Protein AF-A0A7J4P2F1-F1 (afdb_monomer)

Structure (mmCIF, N/CA/C/O backbone):
data_AF-A0A7J4P2F1-F1
#
_entry.id   AF-A0A7J4P2F1-F1
#
loop_
_atom_site.group_PDB
_atom_site.id
_atom_site.type_symbol
_atom_site.label_atom_id
_atom_site.label_alt_id
_atom_site.label_comp_id
_atom_site.label_asym_id
_atom_site.label_entity_id
_atom_site.label_seq_id
_atom_site.pdbx_PDB_ins_code
_atom_site.Cartn_x
_atom_site.Cartn_y
_atom_site.Cartn_z
_atom_site.occupancy
_atom_site.B_iso_or_equiv
_atom_site.auth_seq_id
_atom_site.auth_comp_id
_atom_site.auth_asym_id
_atom_site.auth_atom_id
_atom_site.pdbx_PDB_model_num
ATOM 1 N N . GLY A 1 1 ? -2.914 -19.920 10.060 1.00 47.88 1 GLY A N 1
ATOM 2 C CA . GLY A 1 1 ? -2.058 -19.336 11.108 1.00 47.88 1 GLY A CA 1
ATOM 3 C C . GLY A 1 1 ? -2.844 -18.246 11.789 1.00 47.88 1 GLY A C 1
ATOM 4 O O . GLY A 1 1 ? -3.598 -17.571 11.100 1.00 47.88 1 GLY A O 1
ATOM 5 N N . GLU A 1 2 ? -2.747 -18.125 13.110 1.00 48.56 2 GLU A N 1
ATOM 6 C CA . GLU A 1 2 ? -3.430 -17.059 13.850 1.00 48.56 2 GLU A CA 1
ATOM 7 C C . GLU A 1 2 ? -3.016 -15.668 13.340 1.00 48.56 2 GLU A C 1
ATOM 9 O O . GLU A 1 2 ? -1.850 -15.467 12.983 1.00 48.56 2 GLU A O 1
ATOM 14 N N . PRO A 1 3 ? -3.946 -14.700 13.293 1.00 50.91 3 PRO A N 1
ATOM 15 C CA . PRO A 1 3 ? -3.622 -13.346 12.881 1.00 50.91 3 PRO A CA 1
ATOM 16 C C . PRO A 1 3 ? -2.688 -12.691 13.903 1.00 50.91 3 PRO A C 1
ATOM 18 O O . PRO A 1 3 ? -3.060 -12.449 15.056 1.00 50.91 3 PRO A O 1
ATOM 21 N N . ARG A 1 4 ? -1.460 -12.393 13.473 1.00 69.31 4 ARG A N 1
ATOM 22 C CA . ARG A 1 4 ? -0.441 -11.747 14.308 1.00 69.31 4 ARG A CA 1
ATOM 23 C C . ARG A 1 4 ? -0.895 -10.330 14.646 1.00 69.31 4 ARG A C 1
ATOM 25 O O . ARG A 1 4 ? -1.355 -9.603 13.771 1.00 69.31 4 ARG A O 1
ATOM 32 N N . ARG A 1 5 ? -0.785 -9.925 15.911 1.00 78.06 5 ARG A N 1
ATOM 33 C CA . ARG A 1 5 ? -1.198 -8.588 16.372 1.00 78.06 5 ARG A CA 1
ATOM 34 C C . ARG A 1 5 ? -0.028 -7.611 16.317 1.00 78.06 5 ARG A C 1
ATOM 36 O O . ARG A 1 5 ? 1.111 -7.989 16.568 1.00 78.06 5 ARG A O 1
ATOM 43 N N . CYS A 1 6 ? -0.309 -6.352 16.001 1.00 77.81 6 CYS A N 1
ATOM 44 C CA . CYS A 1 6 ? 0.681 -5.285 16.042 1.00 77.81 6 CYS A CA 1
ATOM 45 C C . CYS A 1 6 ? 1.034 -4.946 17.496 1.00 77.81 6 CYS A C 1
ATOM 47 O O . CYS A 1 6 ? 0.159 -4.598 18.282 1.00 77.81 6 CYS A O 1
ATOM 49 N N . THR A 1 7 ? 2.324 -4.971 17.835 1.00 79.19 7 THR A N 1
ATOM 50 C CA . THR A 1 7 ? 2.821 -4.611 19.176 1.00 79.19 7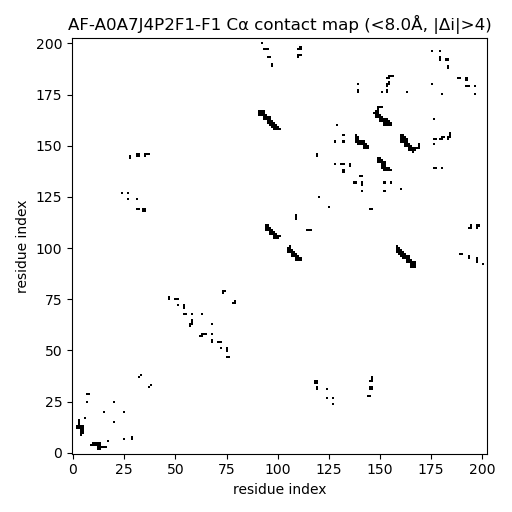 THR A CA 1
ATOM 51 C C . THR A 1 7 ? 2.574 -3.140 19.534 1.00 79.19 7 THR A C 1
ATOM 53 O O . THR A 1 7 ? 2.514 -2.793 20.708 1.00 79.19 7 THR A O 1
ATOM 56 N N . PHE A 1 8 ? 2.430 -2.262 18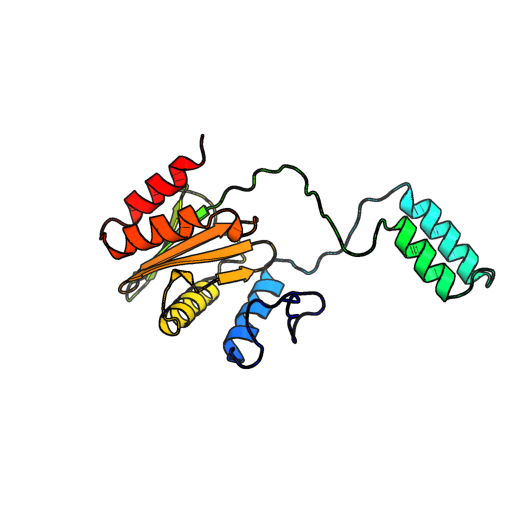.534 1.00 78.31 8 PHE A N 1
ATOM 57 C CA . PHE A 1 8 ? 2.345 -0.810 18.733 1.00 78.31 8 PHE A CA 1
ATOM 58 C C . PHE A 1 8 ? 0.934 -0.230 18.576 1.00 78.31 8 PHE A C 1
ATOM 60 O O . PHE A 1 8 ? 0.705 0.912 18.971 1.00 78.31 8 PHE A O 1
ATOM 67 N N . ILE A 1 9 ? 0.004 -0.976 17.972 1.00 75.00 9 ILE A N 1
ATOM 68 C CA . ILE A 1 9 ? -1.370 -0.527 17.714 1.00 75.00 9 ILE A CA 1
ATOM 69 C C . ILE A 1 9 ? -2.320 -1.629 18.166 1.00 75.00 9 ILE A C 1
ATOM 71 O O . ILE A 1 9 ? -2.437 -2.675 17.523 1.00 75.00 9 ILE A O 1
ATOM 75 N N . GLU A 1 10 ? -3.003 -1.376 19.276 1.00 69.50 10 GLU A N 1
ATOM 76 C CA . GLU A 1 10 ? -3.946 -2.317 19.865 1.00 69.50 10 GLU A CA 1
ATOM 77 C C . GLU A 1 10 ? -5.086 -2.651 18.891 1.00 69.50 10 GLU A C 1
ATOM 79 O O . GLU A 1 10 ? -5.602 -1.788 18.181 1.00 69.50 10 GLU A O 1
ATOM 84 N N . GLY A 1 11 ? -5.449 -3.934 18.818 1.00 70.69 11 GLY A N 1
ATOM 85 C CA . GLY A 1 11 ? -6.518 -4.425 17.942 1.00 70.69 11 GLY A CA 1
ATOM 86 C C . GLY A 1 11 ? -6.154 -4.540 16.457 1.00 70.69 11 GLY A C 1
ATOM 87 O O . GLY A 1 11 ? -6.955 -5.066 15.687 1.00 70.69 11 GLY A O 1
ATOM 88 N N . ARG A 1 12 ? -4.955 -4.114 16.035 1.00 73.69 12 ARG A N 1
ATOM 89 C CA . ARG A 1 12 ? -4.521 -4.218 14.636 1.00 73.69 12 ARG A CA 1
ATOM 90 C C . ARG A 1 12 ? -3.771 -5.520 14.369 1.00 73.69 12 ARG A C 1
ATOM 92 O O . ARG A 1 12 ? -2.979 -5.970 15.197 1.00 73.69 12 ARG A O 1
ATOM 99 N N . GLN A 1 13 ? -3.967 -6.088 13.184 1.00 77.38 13 GLN A N 1
ATOM 100 C CA . GLN A 1 13 ? -3.144 -7.187 12.685 1.00 77.38 13 GLN A CA 1
ATOM 101 C C . GLN A 1 13 ? -1.854 -6.653 12.040 1.00 77.38 13 GLN A C 1
ATOM 103 O O . GLN A 1 13 ? -1.843 -5.581 11.438 1.00 77.38 13 GLN A O 1
ATOM 108 N N . CYS A 1 14 ? -0.752 -7.377 12.218 1.00 75.94 14 CYS A N 1
ATOM 109 C CA . CYS A 1 14 ? 0.551 -7.085 11.634 1.00 75.94 14 CYS A CA 1
ATOM 110 C C . CYS A 1 14 ? 0.906 -8.196 10.649 1.00 75.94 14 CYS A C 1
ATOM 112 O O . CYS A 1 14 ? 0.979 -9.361 11.031 1.00 75.94 14 CYS A O 1
ATOM 114 N N . SER A 1 15 ? 1.150 -7.843 9.389 1.00 73.31 15 SER A N 1
ATOM 115 C CA . SER A 1 15 ? 1.461 -8.828 8.344 1.00 73.31 15 SER A CA 1
ATOM 116 C C . SER A 1 15 ? 2.875 -9.415 8.449 1.00 73.31 15 SER A C 1
ATOM 118 O O . SER A 1 15 ? 3.194 -10.369 7.747 1.00 73.31 15 SER A O 1
ATOM 120 N N . PHE A 1 16 ? 3.707 -8.883 9.345 1.00 75.00 16 PHE A N 1
ATOM 121 C CA . PHE A 1 16 ? 5.111 -9.252 9.515 1.00 75.00 16 PHE A CA 1
ATOM 122 C C . PHE A 1 16 ? 5.373 -9.807 10.918 1.00 75.00 16 PHE A C 1
ATOM 124 O O . PHE A 1 16 ? 4.674 -9.448 11.872 1.00 75.00 16 PHE A O 1
ATOM 131 N N . GLU A 1 17 ? 6.377 -10.675 11.051 1.00 70.38 17 GLU A N 1
ATOM 132 C CA . GLU A 1 17 ? 6.849 -11.126 12.364 1.00 70.38 17 GLU A CA 1
ATOM 133 C C . GLU A 1 17 ? 7.626 -10.007 13.070 1.00 70.38 17 GLU A C 1
ATOM 135 O O . GLU A 1 17 ? 8.299 -9.193 12.436 1.00 70.38 17 GLU A O 1
ATOM 140 N N . ALA A 1 18 ? 7.482 -9.922 14.396 1.00 62.06 18 ALA A N 1
ATOM 141 C CA . ALA A 1 18 ? 8.017 -8.810 15.185 1.00 62.06 18 ALA A CA 1
ATOM 142 C C . ALA A 1 18 ? 9.556 -8.736 15.171 1.00 62.06 18 ALA A C 1
ATOM 144 O O . ALA A 1 18 ? 10.119 -7.677 15.430 1.00 62.06 18 ALA A O 1
ATOM 145 N N . ASP A 1 19 ? 10.220 -9.847 14.867 1.00 64.88 19 ASP A N 1
ATOM 146 C CA . ASP A 1 19 ? 11.667 -10.002 14.717 1.00 64.88 19 ASP A CA 1
ATOM 147 C C . ASP A 1 19 ? 12.164 -9.756 13.281 1.00 64.88 19 ASP A C 1
ATOM 149 O O . ASP A 1 19 ? 13.360 -9.564 13.073 1.00 64.88 19 ASP A O 1
ATOM 153 N N . GLN A 1 20 ? 11.260 -9.702 12.299 1.00 66.88 20 GLN A N 1
ATOM 154 C CA . GLN A 1 20 ? 11.584 -9.472 10.887 1.00 66.88 20 GLN A CA 1
ATOM 155 C C . GLN A 1 20 ? 11.540 -7.994 10.483 1.00 66.88 20 GLN A C 1
ATOM 157 O O . GLN A 1 20 ? 11.917 -7.645 9.365 1.00 66.88 20 GLN A O 1
ATOM 162 N N . LEU A 1 21 ? 11.087 -7.108 11.374 1.00 72.31 21 LEU A N 1
ATOM 163 C CA . LEU A 1 21 ? 10.941 -5.686 11.086 1.00 72.31 21 LEU A CA 1
ATOM 164 C C . LEU A 1 21 ? 11.912 -4.823 11.885 1.00 72.31 21 LEU A C 1
ATOM 166 O O . LEU A 1 21 ? 12.023 -4.925 13.106 1.00 72.31 21 LEU A O 1
ATOM 170 N N . SER A 1 22 ? 12.544 -3.874 11.197 1.00 77.06 22 SER A N 1
ATOM 171 C CA . SER A 1 22 ? 13.261 -2.793 11.865 1.00 77.06 22 SER A CA 1
ATOM 172 C C . SER A 1 22 ? 12.279 -1.821 12.530 1.00 77.06 22 SER A C 1
ATOM 174 O O . SER A 1 22 ? 11.146 -1.623 12.083 1.00 77.06 22 SER A O 1
ATOM 176 N N . MET A 1 23 ? 12.722 -1.139 13.588 1.00 73.88 23 MET A N 1
ATOM 177 C CA . MET A 1 23 ? 11.900 -0.124 14.262 1.00 73.88 23 MET A CA 1
ATOM 178 C C . MET A 1 23 ? 11.458 1.012 13.330 1.00 73.88 23 MET A C 1
ATOM 180 O O . MET A 1 23 ? 10.404 1.611 13.547 1.00 73.88 23 MET A O 1
ATOM 184 N N . ASP A 1 24 ? 12.226 1.306 12.282 1.00 66.38 24 ASP A N 1
ATOM 185 C CA . ASP A 1 24 ? 11.871 2.348 11.320 1.00 66.38 24 ASP A CA 1
ATOM 186 C C . ASP A 1 24 ? 10.696 1.933 10.428 1.00 66.38 24 ASP A C 1
ATOM 188 O O . ASP A 1 24 ? 9.853 2.769 10.103 1.00 66.38 24 ASP A O 1
ATOM 192 N N . PHE A 1 25 ? 10.547 0.637 10.145 1.00 71.12 25 PHE A N 1
ATOM 193 C CA . PHE A 1 25 ? 9.362 0.099 9.481 1.00 71.12 25 PHE A CA 1
ATOM 194 C C . PHE A 1 25 ? 8.101 0.281 10.336 1.00 71.12 25 PHE A C 1
ATOM 196 O O . PHE A 1 25 ? 7.060 0.746 9.858 1.00 71.12 25 PHE A O 1
ATOM 203 N N . CYS A 1 26 ? 8.204 -0.028 11.631 1.00 79.12 26 CYS A N 1
ATOM 204 C CA . CYS A 1 26 ? 7.102 0.137 12.577 1.00 79.12 26 CYS A CA 1
ATOM 205 C C . CYS A 1 26 ? 6.667 1.606 12.689 1.00 79.12 26 CYS A C 1
ATOM 207 O O . CYS A 1 26 ? 5.469 1.891 12.680 1.00 79.12 26 CYS A O 1
ATOM 209 N N . LYS A 1 27 ? 7.617 2.552 12.718 1.00 77.12 27 LYS A N 1
ATOM 210 C CA . LYS A 1 27 ? 7.315 3.995 12.745 1.00 77.12 27 LYS A CA 1
ATOM 211 C C . LYS A 1 27 ? 6.514 4.447 11.528 1.00 77.12 27 LYS A C 1
ATOM 213 O O . LYS A 1 27 ? 5.513 5.138 11.693 1.00 77.12 27 LYS A O 1
ATOM 218 N N . VAL A 1 28 ? 6.902 4.021 10.326 1.00 76.19 28 VAL A N 1
ATOM 219 C CA . VAL A 1 28 ? 6.192 4.381 9.087 1.00 76.19 28 VAL A CA 1
ATOM 220 C C . VAL A 1 28 ? 4.746 3.885 9.125 1.00 76.19 28 VAL A C 1
ATOM 222 O O . VAL A 1 28 ? 3.828 4.640 8.808 1.00 76.19 28 VAL A O 1
ATOM 225 N N . CYS A 1 29 ? 4.524 2.650 9.584 1.00 74.44 29 CYS A N 1
ATOM 226 C CA . CYS A 1 29 ? 3.182 2.079 9.715 1.00 74.44 29 CYS A CA 1
ATOM 227 C C . CYS A 1 29 ? 2.302 2.851 10.714 1.00 74.44 29 CYS A C 1
ATOM 229 O O . CYS A 1 29 ? 1.106 3.033 10.472 1.00 74.44 29 CYS A O 1
ATOM 231 N N . ILE A 1 30 ? 2.883 3.306 11.830 1.00 79.69 30 ILE A N 1
ATOM 232 C CA . ILE A 1 30 ? 2.189 4.083 12.868 1.00 79.69 30 ILE A CA 1
ATOM 233 C C . ILE A 1 30 ? 1.841 5.487 12.362 1.00 79.69 30 ILE A C 1
ATOM 235 O O . ILE A 1 30 ? 0.706 5.940 12.526 1.00 79.69 30 ILE A O 1
ATOM 239 N N . ASP A 1 31 ? 2.791 6.172 11.727 1.00 73.56 31 ASP A N 1
ATOM 240 C CA . ASP A 1 31 ? 2.601 7.535 11.224 1.00 73.56 31 ASP A CA 1
ATOM 241 C C . ASP A 1 31 ? 1.563 7.581 10.098 1.00 73.56 31 ASP A C 1
ATOM 243 O O . ASP A 1 31 ? 0.706 8.471 10.062 1.00 73.56 31 ASP A O 1
ATOM 247 N N . ALA A 1 32 ? 1.585 6.583 9.214 1.00 71.81 32 ALA A N 1
ATOM 248 C CA . ALA A 1 32 ? 0.604 6.441 8.150 1.00 71.81 32 ALA A CA 1
ATOM 249 C C . ALA A 1 32 ? -0.805 6.174 8.719 1.00 71.81 32 ALA A C 1
ATOM 251 O O . ALA A 1 32 ? -1.776 6.795 8.284 1.00 71.81 32 ALA A O 1
ATOM 252 N N . TRP A 1 33 ? -0.915 5.336 9.759 1.00 71.56 33 TRP A N 1
ATOM 253 C CA . TRP A 1 33 ? -2.186 5.066 10.440 1.00 71.56 33 TRP A CA 1
ATOM 254 C C . TRP A 1 33 ? -2.777 6.325 11.090 1.00 71.56 33 TRP A C 1
ATOM 256 O O . TRP A 1 33 ? -3.939 6.661 10.850 1.00 71.56 33 TRP A O 1
ATOM 266 N N . ARG A 1 34 ? -1.962 7.087 11.828 1.00 72.12 34 ARG A N 1
ATOM 267 C CA . ARG A 1 34 ? -2.382 8.361 12.438 1.00 72.12 34 ARG A CA 1
ATOM 268 C C . ARG A 1 34 ? -2.830 9.387 11.394 1.00 72.12 34 ARG A C 1
ATOM 270 O O . ARG A 1 34 ? -3.797 10.108 11.624 1.00 72.12 34 ARG A O 1
ATOM 277 N N . SER A 1 35 ? -2.160 9.421 10.243 1.00 67.75 35 SER A N 1
ATOM 278 C CA . SER A 1 35 ? -2.456 10.355 9.147 1.00 67.75 35 SER A CA 1
ATOM 279 C C . SER A 1 35 ? -3.723 9.986 8.364 1.00 67.75 35 SER A C 1
ATOM 281 O O . SER A 1 35 ? -4.394 10.866 7.836 1.00 67.75 35 SER A O 1
ATOM 283 N N . SER A 1 36 ? -4.088 8.699 8.324 1.00 57.91 36 SER A N 1
ATOM 284 C CA . SER A 1 36 ? -5.286 8.189 7.633 1.00 57.91 36 SER A CA 1
ATOM 285 C C . SER A 1 36 ? -6.614 8.427 8.373 1.00 57.91 36 SER A C 1
ATOM 287 O O . SER A 1 36 ? -7.658 7.961 7.931 1.00 57.91 36 SER A O 1
ATOM 289 N N . GLY A 1 37 ? -6.606 9.171 9.484 1.00 56.19 37 GLY A N 1
ATOM 290 C CA . GLY A 1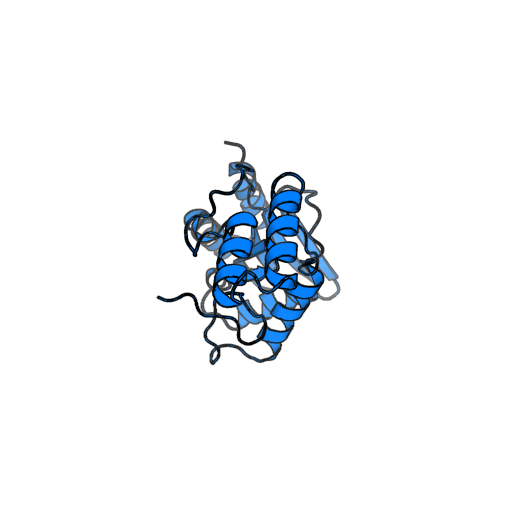 37 ? -7.834 9.530 10.197 1.00 56.19 37 GLY A CA 1
ATOM 291 C C . GLY A 1 37 ? -8.395 8.432 11.106 1.00 56.19 37 GLY A C 1
ATOM 292 O O . GLY A 1 37 ? -9.547 8.540 11.516 1.00 56.19 37 GLY A O 1
ATOM 293 N N . GLY A 1 38 ? -7.586 7.440 11.504 1.00 51.69 38 GLY A N 1
ATOM 294 C CA . GLY A 1 38 ? -7.941 6.367 12.454 1.00 51.69 38 GLY A CA 1
ATOM 295 C C . GLY A 1 38 ? -8.329 6.820 13.874 1.00 51.69 38 GLY A C 1
ATOM 296 O O . GLY A 1 38 ? -8.409 6.007 14.788 1.00 51.69 38 GLY A O 1
ATOM 297 N N . ALA A 1 39 ? -8.588 8.112 14.070 1.00 54.34 39 ALA A N 1
ATOM 298 C CA . ALA A 1 39 ? -9.115 8.691 15.292 1.00 54.34 39 ALA A CA 1
ATOM 299 C C . ALA A 1 39 ? -10.405 9.480 15.008 1.00 54.34 39 ALA A C 1
ATOM 301 O O . ALA A 1 39 ? -10.396 10.703 15.122 1.00 54.34 39 ALA A O 1
ATOM 302 N N . ARG A 1 40 ? -11.518 8.804 14.666 1.00 42.72 40 ARG A N 1
ATOM 303 C CA . ARG A 1 40 ? -12.889 9.277 14.974 1.00 42.72 40 ARG A CA 1
ATOM 304 C C . ARG A 1 40 ? -13.848 8.115 15.257 1.00 42.72 40 ARG A C 1
ATOM 306 O O . ARG A 1 40 ? -14.097 7.262 14.418 1.00 42.72 40 ARG A O 1
ATOM 313 N N . VAL A 1 41 ? -14.396 8.156 16.466 1.00 52.22 41 VAL A N 1
ATOM 314 C CA . VAL A 1 41 ? -15.515 7.377 17.015 1.00 52.22 41 VAL A CA 1
ATOM 315 C C . VAL A 1 41 ? -16.853 7.875 16.430 1.00 52.22 41 VAL A C 1
ATOM 317 O O . VAL A 1 41 ? -17.019 9.091 16.360 1.00 52.22 41 VAL A O 1
ATOM 320 N N . ALA A 1 42 ? -17.795 6.977 16.068 1.00 37.00 42 ALA A N 1
ATOM 321 C CA . ALA A 1 42 ? -19.243 7.002 16.423 1.00 37.00 42 ALA A CA 1
ATOM 322 C C . ALA A 1 42 ? -20.154 6.113 15.520 1.00 37.00 42 ALA A C 1
ATOM 324 O O . ALA A 1 42 ? -20.095 6.173 14.295 1.00 37.00 42 ALA A O 1
ATOM 325 N N . GLN A 1 43 ? -21.026 5.327 16.175 1.00 41.31 43 GLN A N 1
ATOM 326 C CA . GLN A 1 43 ? -22.045 4.367 15.683 1.00 41.31 43 GLN A CA 1
ATOM 327 C C . GLN A 1 43 ? -23.403 5.002 15.242 1.00 41.31 43 GLN A C 1
ATOM 329 O O . GLN A 1 43 ? -23.632 6.180 15.524 1.00 41.31 43 GLN A O 1
ATOM 334 N N . PRO A 1 44 ? -24.346 4.235 14.625 1.00 42.97 44 PRO A N 1
ATOM 335 C CA . PRO A 1 44 ? -25.707 4.684 14.294 1.00 42.97 44 PRO A CA 1
ATOM 336 C C . PRO A 1 44 ? -26.624 4.758 15.532 1.00 42.97 44 PRO A C 1
ATOM 338 O O . PRO A 1 44 ? -26.686 3.848 16.355 1.00 42.97 44 PRO A O 1
ATOM 341 N N . VAL A 1 45 ? -27.358 5.861 15.653 1.00 50.31 45 VAL A N 1
ATOM 342 C CA . VAL A 1 45 ? -28.024 6.336 16.871 1.00 50.31 45 VAL A CA 1
ATOM 343 C C . VAL A 1 45 ? -29.524 6.499 16.633 1.00 50.31 45 VAL A C 1
ATOM 345 O O . VAL A 1 45 ? -29.917 7.413 15.929 1.00 50.31 45 VAL A O 1
ATOM 348 N N . ASP A 1 46 ? -30.348 5.631 17.229 1.00 52.97 46 ASP A N 1
ATOM 349 C CA . ASP A 1 46 ? -31.542 6.112 17.952 1.00 52.97 46 ASP A CA 1
ATOM 350 C C . ASP A 1 46 ? -32.137 5.032 18.874 1.00 52.97 46 ASP A C 1
ATOM 352 O O . ASP A 1 46 ? -32.118 5.181 20.091 1.00 52.97 46 ASP A O 1
ATOM 356 N N . ARG A 1 47 ? -32.512 3.849 18.365 1.00 51.50 47 ARG A N 1
ATOM 357 C CA . ARG A 1 47 ? -33.124 2.784 19.202 1.00 51.50 47 ARG A CA 1
ATOM 358 C C . ARG A 1 47 ? -32.183 2.135 20.226 1.00 51.50 47 ARG A C 1
ATOM 360 O O . ARG A 1 47 ? -32.639 1.630 21.252 1.00 51.50 47 ARG A O 1
ATOM 367 N N . SER A 1 48 ? -30.879 2.129 19.957 1.00 58.84 48 SER A N 1
ATOM 368 C CA . SER A 1 48 ? -29.877 1.604 20.893 1.00 58.84 48 SER A CA 1
ATOM 369 C C . SER A 1 48 ? -29.597 2.577 22.037 1.00 58.84 48 SER A C 1
ATOM 371 O O . SER A 1 48 ? -29.303 2.121 23.136 1.00 58.84 48 SER A O 1
ATOM 373 N N . ARG A 1 49 ? -29.747 3.898 21.839 1.00 61.69 49 ARG A N 1
ATOM 374 C CA . ARG A 1 49 ? -29.494 4.888 22.903 1.00 61.69 49 ARG A CA 1
ATOM 375 C C . ARG A 1 49 ? -30.503 4.767 24.036 1.00 61.69 49 ARG A C 1
ATOM 377 O O . ARG A 1 49 ? -30.079 4.716 25.179 1.00 61.69 49 ARG A O 1
ATOM 384 N N . GLU A 1 50 ? -31.794 4.641 23.739 1.00 69.19 50 GLU A N 1
ATOM 385 C CA . GLU A 1 50 ? -32.831 4.524 24.779 1.00 69.19 50 GLU A CA 1
ATOM 386 C C . GLU A 1 50 ? -32.645 3.272 25.650 1.00 69.19 50 GLU A C 1
ATOM 388 O O . GLU A 1 50 ? -32.752 3.330 26.876 1.00 69.19 50 GLU A O 1
ATOM 393 N N . LYS A 1 51 ? -32.292 2.139 25.032 1.00 75.31 51 LYS A N 1
ATOM 394 C CA . LYS A 1 51 ? -32.021 0.891 25.756 1.00 75.31 51 LYS A CA 1
ATOM 395 C C . LYS A 1 51 ? -30.695 0.938 26.527 1.00 75.31 51 LYS A C 1
ATOM 397 O O . LYS A 1 51 ? -30.628 0.416 27.635 1.00 75.31 51 LYS A O 1
ATOM 402 N N . LEU A 1 52 ? -29.664 1.599 25.988 1.00 75.69 52 LEU A N 1
ATOM 403 C CA . LEU A 1 52 ? -28.403 1.840 26.701 1.00 75.69 52 LEU A CA 1
ATOM 404 C C . LEU A 1 52 ? -28.626 2.723 27.931 1.00 75.69 52 LEU A C 1
ATOM 406 O O . LEU A 1 52 ? -28.125 2.407 29.004 1.00 75.69 52 LEU A O 1
ATOM 410 N N . THR A 1 53 ? -29.439 3.773 27.803 1.00 80.75 53 THR A N 1
ATOM 411 C CA . THR A 1 53 ? -29.799 4.644 28.926 1.00 80.75 53 THR A CA 1
ATOM 412 C C . THR A 1 53 ? -30.566 3.890 30.019 1.00 80.75 53 THR A C 1
ATOM 414 O O . THR A 1 53 ? -30.327 4.137 31.198 1.00 80.75 53 THR A O 1
ATOM 417 N N . GLN A 1 54 ? -31.429 2.926 29.672 1.00 81.31 54 GLN A N 1
ATOM 418 C CA . GLN A 1 54 ? -32.081 2.066 30.672 1.00 81.31 54 GLN A CA 1
ATOM 419 C C . GLN A 1 54 ? -31.099 1.150 31.412 1.00 81.31 54 GLN A C 1
ATOM 421 O O . GLN A 1 54 ? -31.195 1.026 32.632 1.00 81.31 54 GLN A O 1
ATOM 426 N N . ILE A 1 55 ? -30.151 0.534 30.702 1.00 83.31 55 ILE A N 1
ATOM 427 C CA . ILE A 1 55 ? -29.127 -0.324 31.316 1.00 83.31 55 ILE A CA 1
ATOM 428 C C . ILE A 1 55 ? -28.204 0.485 32.231 1.00 83.31 55 ILE A C 1
ATOM 430 O O . ILE A 1 55 ? -27.923 0.053 33.349 1.00 83.31 55 ILE A O 1
ATOM 434 N N . ASP A 1 56 ? -27.774 1.667 31.784 1.00 82.12 56 ASP A N 1
ATOM 435 C CA . ASP A 1 56 ? -26.941 2.577 32.576 1.00 82.12 56 ASP A CA 1
ATOM 436 C C . ASP A 1 56 ? -27.650 2.968 33.883 1.00 82.12 56 ASP A C 1
ATOM 438 O O . ASP A 1 56 ? -27.038 2.964 34.951 1.00 82.12 56 ASP A O 1
ATOM 442 N N . ALA A 1 57 ? -28.959 3.228 33.825 1.00 83.69 57 ALA A N 1
ATOM 443 C CA . ALA A 1 57 ? -29.751 3.560 35.004 1.00 83.69 57 ALA A CA 1
ATOM 444 C C . ALA A 1 57 ? -29.917 2.375 35.977 1.00 83.69 57 ALA A C 1
ATOM 446 O O . ALA A 1 57 ? -29.918 2.589 37.187 1.00 83.69 57 ALA A O 1
ATOM 447 N N . LEU A 1 58 ? -30.044 1.137 35.482 1.00 84.31 58 LEU A N 1
ATOM 448 C CA . LEU A 1 58 ? -30.128 -0.068 36.324 1.00 84.31 58 LEU A CA 1
ATOM 449 C C . LEU A 1 58 ? -28.812 -0.333 37.070 1.00 84.31 58 LEU A C 1
ATOM 451 O O . LEU A 1 58 ? -28.828 -0.624 38.264 1.00 84.31 58 LEU A O 1
ATOM 455 N N . PHE A 1 59 ? -27.675 -0.151 36.394 1.00 86.38 59 PHE A N 1
ATOM 456 C CA . PHE A 1 59 ? -26.356 -0.271 37.016 1.00 86.38 59 PHE A CA 1
ATOM 457 C C . PHE A 1 59 ? -26.114 0.817 38.071 1.00 86.38 59 PHE A C 1
ATOM 459 O O . PHE A 1 59 ? -25.674 0.519 39.177 1.00 86.38 59 PHE A O 1
ATOM 466 N N . GLN A 1 60 ? -26.473 2.073 37.780 1.00 78.00 60 GLN A N 1
ATOM 467 C CA . GLN A 1 60 ? -26.324 3.179 38.737 1.00 78.00 60 GLN A CA 1
ATOM 468 C C . GLN A 1 60 ? -27.170 3.012 40.007 1.00 78.00 60 GLN A C 1
ATOM 470 O O . GLN A 1 60 ? -26.782 3.513 41.061 1.00 78.00 60 GLN A O 1
ATOM 475 N N . ARG A 1 61 ? -28.305 2.307 39.928 1.00 86.81 61 ARG A N 1
ATOM 476 C CA . ARG A 1 61 ? -29.132 1.966 41.097 1.00 86.81 61 ARG A CA 1
ATOM 477 C C . ARG A 1 61 ? -28.646 0.719 41.850 1.00 86.81 61 ARG A C 1
ATOM 479 O O . ARG A 1 61 ? -29.244 0.368 42.861 1.00 86.81 61 ARG A O 1
ATOM 486 N N . GLY A 1 62 ? -27.570 0.074 41.388 1.00 80.62 62 GLY A N 1
ATOM 487 C CA . GLY A 1 62 ? -27.029 -1.154 41.979 1.00 80.62 62 GLY A CA 1
ATOM 488 C C . GLY A 1 62 ? -27.899 -2.390 41.737 1.00 80.62 62 GLY A C 1
ATOM 489 O O . GLY A 1 62 ? -27.733 -3.394 42.415 1.00 80.62 62 GLY A O 1
ATOM 490 N N . GLU A 1 63 ? -28.841 -2.318 40.792 1.00 86.81 63 GLU A N 1
ATOM 491 C CA . GLU A 1 63 ? -29.764 -3.412 40.451 1.00 86.81 63 GLU A CA 1
ATOM 492 C C . GLU A 1 63 ? -29.184 -4.356 39.387 1.00 86.81 63 GLU A C 1
ATOM 494 O O . GLU A 1 63 ? -29.818 -5.339 39.004 1.00 86.81 63 GLU A O 1
ATOM 499 N N . LEU A 1 64 ? -27.994 -4.041 38.873 1.00 81.50 64 LEU A N 1
ATOM 500 C CA . LEU A 1 64 ? -27.310 -4.813 37.851 1.00 81.50 64 LEU A CA 1
ATOM 501 C C . LEU A 1 64 ? -25.864 -5.041 38.275 1.00 81.50 64 LEU A C 1
ATOM 503 O O . LEU A 1 64 ? -25.136 -4.087 38.547 1.00 81.50 64 LEU A O 1
ATOM 507 N N . GLU A 1 65 ? -25.448 -6.302 38.293 1.00 81.81 65 GLU A N 1
ATOM 508 C CA . GLU A 1 65 ? -24.070 -6.658 38.606 1.00 81.81 65 GLU A CA 1
ATOM 509 C C . GLU A 1 65 ? -23.117 -6.194 37.486 1.00 81.81 65 GLU A C 1
ATOM 511 O O . GLU A 1 65 ? -23.500 -6.171 36.305 1.00 81.81 65 GLU A O 1
ATOM 516 N N . PRO A 1 66 ? -21.859 -5.837 37.813 1.00 67.75 66 PRO A N 1
ATOM 517 C CA . PRO A 1 66 ? -20.908 -5.280 36.847 1.00 67.75 66 PRO A CA 1
ATOM 518 C C . PRO A 1 66 ? -20.703 -6.137 35.589 1.00 67.75 66 PRO A C 1
ATOM 520 O O . PRO A 1 66 ? -20.557 -5.610 34.485 1.00 67.75 66 PRO A O 1
ATOM 523 N N . GLU A 1 67 ? -20.719 -7.461 35.733 1.00 67.56 67 GLU A N 1
ATOM 524 C CA . GLU A 1 67 ? -20.493 -8.407 34.634 1.00 67.56 67 GLU A CA 1
ATOM 525 C C . GLU A 1 67 ? -21.682 -8.457 33.659 1.00 67.56 67 GLU A C 1
ATOM 527 O O . GLU A 1 67 ? -21.508 -8.466 32.434 1.00 67.56 67 GLU A O 1
ATOM 532 N N . ASP A 1 68 ? -22.903 -8.411 34.191 1.00 73.81 68 ASP A N 1
ATOM 533 C CA . ASP A 1 68 ? -24.137 -8.422 33.409 1.00 73.81 68 ASP A CA 1
ATOM 534 C C . ASP A 1 68 ? -24.364 -7.089 32.687 1.00 73.81 68 ASP A C 1
ATOM 536 O O . ASP A 1 68 ? -24.818 -7.070 31.537 1.00 73.81 68 ASP A O 1
ATOM 540 N N . TYR A 1 69 ? -23.966 -5.980 33.315 1.00 78.50 69 TYR A N 1
ATOM 541 C CA . TYR A 1 69 ? -23.940 -4.657 32.698 1.00 78.50 69 TYR A CA 1
ATOM 542 C C . TYR A 1 69 ? -23.082 -4.630 31.431 1.00 78.50 69 TYR A C 1
ATOM 544 O O . TYR A 1 69 ? -23.556 -4.220 30.367 1.00 78.50 69 TYR A O 1
ATOM 552 N N . VAL A 1 70 ? -21.847 -5.134 31.511 1.00 72.19 70 VAL A N 1
ATOM 553 C CA . VAL A 1 70 ? -20.936 -5.190 30.359 1.00 72.19 70 VAL A CA 1
ATOM 554 C C . VAL A 1 70 ? -21.526 -6.045 29.234 1.00 72.19 70 VAL A C 1
ATOM 556 O O . VAL A 1 70 ? -21.503 -5.636 28.070 1.00 72.19 70 VAL A O 1
ATOM 559 N N . ARG A 1 71 ? -22.098 -7.210 29.563 1.00 78.50 71 ARG A N 1
ATOM 560 C CA . ARG A 1 71 ? -22.686 -8.132 28.579 1.00 78.50 71 ARG A CA 1
ATOM 561 C C . ARG A 1 71 ? -23.886 -7.522 27.850 1.00 78.50 71 ARG A C 1
ATOM 563 O O . ARG A 1 71 ? -23.963 -7.592 26.622 1.00 78.50 71 ARG A O 1
ATOM 570 N N . LEU A 1 72 ? -24.819 -6.917 28.584 1.00 74.50 72 LEU A N 1
ATOM 571 C CA . LEU A 1 72 ? -26.039 -6.348 28.006 1.00 74.50 72 LEU A CA 1
ATOM 572 C C . LEU A 1 72 ? -25.754 -5.066 27.210 1.00 74.50 72 LEU A C 1
ATOM 574 O O . LEU A 1 72 ? -26.319 -4.880 26.130 1.00 74.50 72 LEU A O 1
ATOM 578 N N . ARG A 1 73 ? -24.830 -4.219 27.686 1.00 75.88 73 ARG A N 1
ATOM 579 C CA . ARG A 1 73 ? -24.397 -3.017 26.959 1.00 75.88 73 ARG A CA 1
ATOM 580 C C . ARG A 1 73 ? -23.778 -3.382 25.606 1.00 75.88 73 ARG A C 1
ATOM 582 O O . ARG A 1 73 ? -24.142 -2.791 24.592 1.00 75.88 73 ARG A O 1
ATOM 589 N N . ARG A 1 74 ? -22.927 -4.414 25.575 1.00 68.75 74 ARG A N 1
ATOM 590 C CA . ARG A 1 74 ? -22.293 -4.948 24.356 1.00 68.75 74 ARG A CA 1
ATOM 591 C C . ARG A 1 74 ? -23.314 -5.503 23.351 1.00 68.75 74 ARG A C 1
ATOM 593 O O . ARG A 1 74 ? -23.227 -5.212 22.161 1.00 68.75 74 ARG A O 1
ATOM 600 N N . SER A 1 75 ? -24.330 -6.219 23.839 1.00 72.62 75 SER A N 1
ATOM 601 C CA . SER A 1 75 ? -25.436 -6.753 23.024 1.00 72.62 75 SER A CA 1
ATOM 602 C C . SER A 1 75 ? -26.260 -5.651 22.336 1.00 72.62 75 SER A C 1
ATOM 604 O O . SER A 1 75 ? -26.594 -5.759 21.156 1.00 72.62 75 SER A O 1
ATOM 606 N N . LEU A 1 76 ? -26.536 -4.540 23.029 1.00 67.88 76 LEU A N 1
ATOM 607 C CA . LEU A 1 76 ? -27.271 -3.402 22.454 1.00 67.88 76 LEU A CA 1
ATOM 608 C C . LEU A 1 76 ? -26.444 -2.531 21.505 1.00 67.88 76 LEU A C 1
ATOM 610 O O . LEU A 1 76 ? -27.007 -1.884 20.617 1.00 67.88 76 LEU A O 1
ATOM 614 N N . MET A 1 77 ? -25.125 -2.511 21.698 1.00 65.88 77 MET A N 1
ATOM 615 C CA . MET A 1 77 ? -24.168 -1.876 20.789 1.00 65.88 77 MET A CA 1
ATOM 616 C C . MET A 1 77 ? -23.912 -2.712 19.525 1.00 65.88 77 MET A C 1
ATOM 618 O O . MET A 1 77 ? -23.121 -2.299 18.679 1.00 65.88 77 MET A O 1
ATOM 622 N N . GLY A 1 78 ? -24.604 -3.851 19.368 1.00 53.00 78 GLY A N 1
ATOM 623 C CA . GLY A 1 78 ? -24.533 -4.694 18.175 1.00 53.00 78 GLY A CA 1
ATOM 624 C C . GLY A 1 78 ? -23.195 -5.413 18.001 1.00 53.00 78 GLY A C 1
ATOM 625 O O . GLY A 1 78 ? -22.891 -5.858 16.899 1.00 53.00 78 GLY A O 1
ATOM 626 N N . GLU A 1 79 ? -22.392 -5.539 19.057 1.00 48.06 79 GLU A N 1
ATOM 627 C CA . GLU A 1 79 ? -21.119 -6.256 18.997 1.00 48.06 79 GLU A CA 1
ATOM 628 C C . GLU A 1 79 ? -21.355 -7.746 19.280 1.00 48.06 79 GLU A C 1
ATOM 630 O O . GLU A 1 79 ? -21.330 -8.204 20.425 1.00 48.06 79 GLU A O 1
ATOM 635 N N . ALA A 1 80 ? -21.621 -8.510 18.216 1.00 41.22 80 ALA A N 1
ATOM 636 C CA . ALA A 1 80 ? -21.495 -9.964 18.236 1.00 41.22 80 ALA A CA 1
ATOM 637 C C . ALA A 1 80 ? -20.005 -10.365 18.340 1.00 41.22 80 ALA A C 1
ATOM 639 O O . ALA A 1 80 ? -19.140 -9.626 17.855 1.00 41.22 80 ALA A O 1
ATOM 640 N N . PRO A 1 81 ? -19.681 -11.512 18.972 1.00 42.75 81 PRO A N 1
ATOM 641 C CA . PRO A 1 81 ? -18.314 -12.017 19.020 1.00 42.75 81 PRO A CA 1
ATOM 642 C C . PRO A 1 81 ? -17.821 -12.308 17.598 1.00 42.75 81 PRO A C 1
ATOM 644 O O . PRO A 1 81 ? -18.610 -12.654 16.724 1.00 42.75 81 PRO A O 1
ATOM 647 N N . ALA A 1 82 ? -16.521 -12.115 17.390 1.00 51.53 82 ALA A N 1
ATOM 648 C CA . ALA A 1 82 ? -15.822 -12.215 16.115 1.00 51.53 82 ALA A CA 1
ATOM 649 C C . ALA A 1 82 ? -16.336 -13.340 15.193 1.00 51.53 82 ALA A C 1
ATOM 651 O O . ALA A 1 82 ? -16.072 -14.499 15.475 1.00 51.53 82 ALA A O 1
ATOM 652 N N . GLU A 1 83 ? -17.024 -12.972 14.104 1.00 51.84 83 GLU A N 1
ATOM 653 C CA . GLU A 1 83 ? -16.996 -13.598 12.770 1.00 51.84 83 GLU A CA 1
ATOM 654 C C . GLU A 1 83 ? -18.026 -12.921 11.836 1.00 51.84 83 GLU A C 1
ATOM 656 O O . GLU A 1 83 ? -19.163 -12.664 12.218 1.00 51.84 83 GLU A O 1
ATOM 661 N N . SER A 1 84 ? -17.620 -12.664 10.585 1.00 46.59 84 SER A N 1
ATOM 662 C CA . SER A 1 84 ? -18.440 -12.191 9.451 1.00 46.59 84 SER A CA 1
ATOM 663 C C . SER A 1 84 ? -18.917 -10.725 9.458 1.00 46.59 84 SER A C 1
ATOM 665 O O . SER A 1 84 ? -20.052 -10.396 9.802 1.00 46.59 84 SER A O 1
ATOM 667 N N . ALA A 1 85 ? -18.068 -9.826 8.949 1.00 39.09 85 ALA A N 1
ATOM 668 C CA . ALA A 1 85 ? -18.505 -8.528 8.438 1.00 39.09 85 ALA A CA 1
ATOM 669 C C . ALA A 1 85 ? -18.844 -8.653 6.941 1.00 39.09 85 ALA A C 1
ATOM 671 O O . ALA A 1 85 ? -17.989 -8.460 6.079 1.00 39.09 85 ALA A O 1
ATOM 672 N N . ALA A 1 86 ? -20.104 -8.955 6.622 1.00 45.09 86 ALA A N 1
ATOM 673 C CA . ALA A 1 86 ? -20.652 -8.668 5.299 1.00 45.09 86 ALA A CA 1
ATOM 674 C C . ALA A 1 86 ? -20.808 -7.143 5.165 1.00 45.09 86 ALA A C 1
ATOM 676 O O . ALA A 1 86 ? -21.786 -6.544 5.616 1.00 45.09 86 ALA A O 1
ATOM 677 N N . ALA A 1 87 ? -19.780 -6.510 4.602 1.00 39.47 87 ALA A N 1
ATOM 678 C CA . ALA A 1 87 ? -19.758 -5.095 4.273 1.00 39.47 87 ALA A CA 1
ATOM 679 C C . ALA A 1 87 ? -20.798 -4.761 3.187 1.00 39.47 87 ALA A C 1
ATOM 681 O O . ALA A 1 87 ? -21.098 -5.569 2.308 1.00 39.47 87 ALA A O 1
ATOM 682 N N . LYS A 1 88 ? -21.327 -3.531 3.243 1.00 34.06 88 LYS A N 1
ATOM 683 C CA . LYS A 1 88 ? -22.090 -2.883 2.161 1.00 34.06 88 LYS A CA 1
ATOM 684 C C . LYS A 1 88 ? -21.464 -3.205 0.792 1.00 34.06 88 LYS A C 1
ATOM 686 O O . LYS A 1 88 ? -20.246 -3.069 0.680 1.00 34.06 88 LYS A O 1
ATOM 691 N N . PRO A 1 89 ? -22.240 -3.513 -0.266 1.00 39.12 89 PRO A N 1
ATOM 692 C CA . PRO A 1 89 ? -21.675 -3.686 -1.593 1.00 39.12 89 PRO A CA 1
ATOM 693 C C . PRO A 1 89 ? -21.379 -2.301 -2.175 1.00 39.12 89 PRO A C 1
ATOM 695 O O . PRO A 1 89 ? -22.158 -1.737 -2.936 1.00 39.12 89 PRO A O 1
ATOM 698 N N . VAL A 1 90 ? -20.251 -1.723 -1.780 1.00 39.41 90 VAL A N 1
ATOM 699 C CA . VAL A 1 90 ? -19.558 -0.738 -2.603 1.00 39.41 90 VAL A CA 1
ATOM 700 C C . VAL A 1 90 ? -18.485 -1.559 -3.290 1.00 39.41 90 VAL A C 1
ATOM 702 O O . VAL A 1 90 ? -17.574 -2.028 -2.619 1.00 39.41 90 VAL A O 1
ATOM 705 N N . ARG A 1 91 ? -18.621 -1.824 -4.593 1.00 46.84 91 ARG A N 1
ATOM 706 C CA . ARG A 1 91 ? -17.513 -2.408 -5.358 1.00 46.84 91 ARG A CA 1
ATOM 707 C C . ARG A 1 91 ? -16.368 -1.393 -5.314 1.00 46.84 91 ARG A C 1
ATOM 709 O O . ARG A 1 91 ? -16.401 -0.406 -6.044 1.00 46.84 91 ARG A O 1
ATOM 716 N N . LYS A 1 92 ? -15.426 -1.576 -4.391 1.00 57.56 92 LYS A N 1
ATOM 717 C CA . LYS A 1 92 ? -14.264 -0.710 -4.210 1.00 57.56 92 LYS A CA 1
ATOM 718 C C . LYS A 1 92 ? -13.157 -1.245 -5.118 1.00 57.56 92 LYS A C 1
ATOM 720 O O . LYS A 1 92 ? -12.343 -2.050 -4.708 1.00 57.56 92 LYS A O 1
ATOM 725 N N . GLY A 1 93 ? -13.173 -0.833 -6.386 1.00 78.38 93 GLY A N 1
ATOM 726 C CA . GLY A 1 93 ? -12.137 -1.215 -7.351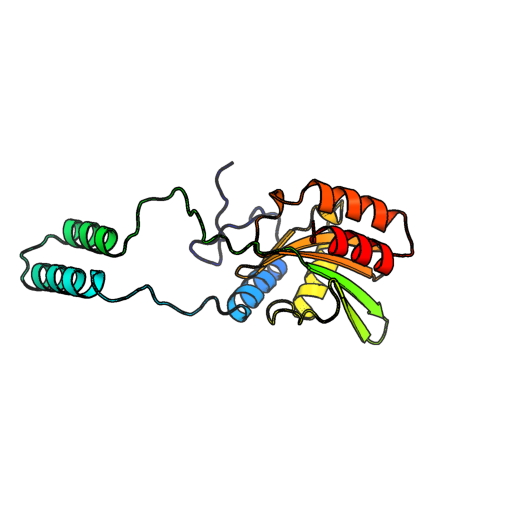 1.00 78.38 93 GLY A CA 1
ATOM 727 C C . GLY A 1 93 ? -10.724 -0.840 -6.886 1.00 78.38 93 GLY A C 1
ATOM 728 O O . GLY A 1 93 ? -10.529 0.017 -6.019 1.00 78.38 93 GLY A O 1
ATOM 729 N N . PHE A 1 94 ? -9.717 -1.479 -7.472 1.00 88.06 94 PHE A N 1
ATOM 730 C CA . PHE A 1 94 ? -8.320 -1.141 -7.214 1.00 88.06 94 PHE A CA 1
ATOM 731 C C . PHE A 1 94 ? -7.885 0.080 -8.036 1.00 88.06 94 PHE A C 1
ATOM 733 O O . PHE A 1 94 ? -8.476 0.426 -9.051 1.00 88.06 94 PHE A O 1
ATOM 740 N N . HIS A 1 95 ? -6.807 0.726 -7.624 1.00 89.81 95 HIS A N 1
ATOM 741 C CA . HIS A 1 95 ? -6.130 1.774 -8.373 1.00 89.81 95 HIS A CA 1
ATOM 742 C C . HIS A 1 95 ? -4.677 1.370 -8.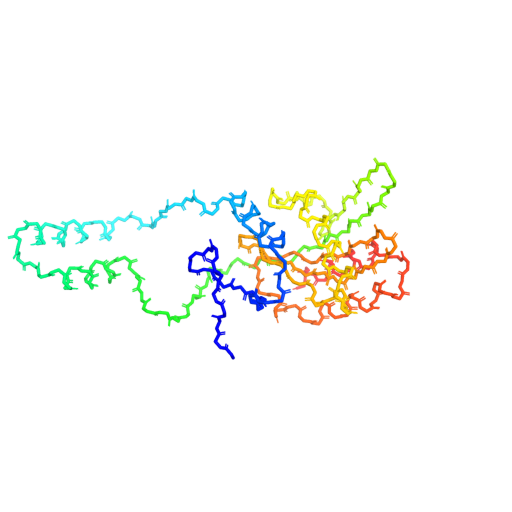553 1.00 89.81 95 HIS A C 1
ATOM 744 O O . HIS A 1 95 ? -4.083 0.744 -7.674 1.00 89.81 95 HIS A O 1
ATOM 750 N N . LEU A 1 96 ? -4.098 1.729 -9.692 1.00 91.44 96 LEU A N 1
ATOM 751 C CA . LEU A 1 96 ? -2.687 1.496 -9.955 1.00 91.44 96 LEU A CA 1
ATOM 752 C C . LEU A 1 96 ? -1.933 2.818 -9.905 1.00 91.44 96 LEU A C 1
ATOM 754 O O . LEU A 1 96 ? -2.427 3.853 -10.357 1.00 91.44 96 LEU A O 1
ATOM 758 N N . LEU A 1 97 ? -0.726 2.790 -9.352 1.00 91.31 97 LEU A N 1
ATOM 759 C CA . LEU A 1 97 ? 0.163 3.940 -9.319 1.00 91.31 97 LEU A CA 1
ATOM 760 C C . LEU A 1 97 ? 1.497 3.582 -9.946 1.00 91.31 97 LEU A C 1
ATOM 762 O O . LEU A 1 97 ? 2.064 2.530 -9.661 1.00 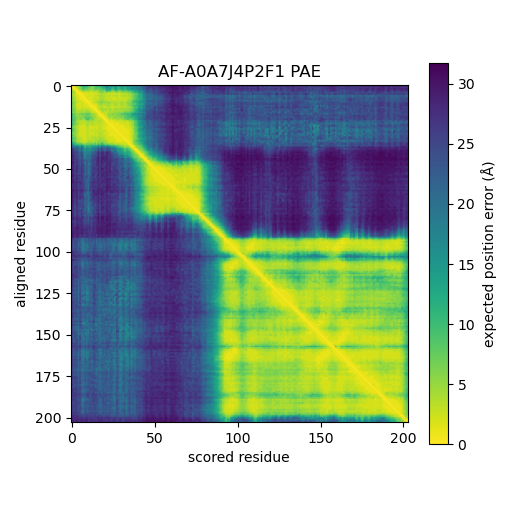91.31 97 LEU A O 1
ATOM 766 N N . LEU A 1 98 ? 2.019 4.513 -10.735 1.00 91.94 98 LEU A N 1
ATOM 767 C CA . LEU A 1 98 ? 3.393 4.507 -11.206 1.00 91.94 98 LEU A CA 1
ATOM 768 C C . LEU A 1 98 ? 4.137 5.656 -10.541 1.00 91.94 98 LEU A C 1
ATOM 770 O O . LEU A 1 98 ? 3.791 6.824 -10.729 1.00 91.94 98 LEU A O 1
ATOM 774 N N . VAL A 1 99 ? 5.171 5.329 -9.778 1.00 89.75 99 VAL A N 1
ATOM 775 C CA . VAL A 1 99 ? 6.074 6.305 -9.180 1.00 89.75 99 VAL A CA 1
ATOM 776 C C . VAL A 1 99 ? 7.400 6.258 -9.920 1.00 89.75 99 VAL A C 1
ATOM 778 O O . VAL A 1 99 ? 8.124 5.273 -9.825 1.00 89.75 99 VAL A O 1
ATOM 781 N N . GLU A 1 100 ? 7.751 7.351 -10.585 1.00 88.69 100 GLU A N 1
ATOM 782 C CA . GLU A 1 100 ? 9.036 7.542 -11.253 1.00 88.69 100 GLU A CA 1
ATOM 783 C C . GLU A 1 100 ? 9.891 8.509 -10.420 1.00 88.69 100 GLU A C 1
ATOM 785 O O . GLU A 1 100 ? 9.527 9.669 -10.191 1.00 88.69 100 GLU A O 1
ATOM 790 N N . LYS A 1 101 ? 11.035 8.033 -9.935 1.00 82.44 101 LYS A N 1
ATOM 791 C CA . LYS A 1 101 ? 12.037 8.816 -9.219 1.00 82.44 101 LYS A CA 1
ATOM 792 C C . LYS A 1 101 ? 13.032 9.379 -10.232 1.00 82.44 101 LYS A C 1
ATOM 794 O O . LYS A 1 101 ? 13.767 8.638 -10.871 1.00 82.44 101 LYS A O 1
ATOM 799 N N . SER A 1 102 ? 13.081 10.700 -10.339 1.00 77.50 102 SER A N 1
ATOM 800 C CA . SER A 1 102 ? 14.139 11.433 -11.033 1.00 77.50 102 SER A CA 1
ATOM 801 C C . SER A 1 102 ? 15.091 12.060 -10.008 1.00 77.50 102 SER A C 1
ATOM 803 O O . SER A 1 102 ? 14.723 12.243 -8.846 1.00 77.50 102 SER A O 1
ATOM 805 N N . MET A 1 103 ? 16.315 12.414 -10.417 1.00 61.97 103 MET A N 1
ATOM 806 C CA . MET A 1 103 ? 17.331 13.003 -9.525 1.00 61.97 103 MET A CA 1
ATOM 807 C C . MET A 1 103 ? 16.856 14.282 -8.810 1.00 61.97 103 MET A C 1
ATOM 809 O O . MET A 1 103 ? 17.363 14.593 -7.737 1.00 61.97 103 MET A O 1
ATOM 813 N N . PHE A 1 104 ? 15.871 14.999 -9.364 1.00 64.31 104 PHE A N 1
ATOM 814 C CA . PHE A 1 104 ? 15.377 16.274 -8.825 1.00 64.31 104 PHE A CA 1
ATOM 815 C C . PHE A 1 104 ? 13.872 16.305 -8.525 1.00 64.31 104 PHE A C 1
ATOM 817 O O . PHE A 1 104 ? 13.367 17.309 -8.026 1.00 64.31 104 PHE A O 1
ATOM 824 N N . SER A 1 105 ? 13.125 15.239 -8.824 1.00 73.94 105 SER A N 1
ATOM 825 C CA . SER A 1 105 ? 11.675 15.213 -8.612 1.00 73.94 105 SER A CA 1
ATOM 826 C C . SER A 1 105 ? 11.124 13.791 -8.570 1.00 73.94 105 SER A C 1
ATOM 828 O O . SER A 1 105 ? 11.735 12.844 -9.061 1.00 73.94 105 SER A O 1
ATOM 830 N N . LYS A 1 106 ? 9.943 13.633 -7.972 1.00 78.69 106 LYS A N 1
ATOM 831 C CA . LYS A 1 106 ? 9.161 12.395 -8.033 1.00 78.69 106 LYS A CA 1
ATOM 832 C C . LYS A 1 106 ? 7.923 12.668 -8.865 1.00 78.69 106 LYS A C 1
ATOM 834 O O . LYS A 1 106 ? 7.178 13.598 -8.558 1.00 78.69 106 LYS A O 1
ATOM 839 N N . LYS A 1 107 ? 7.703 11.868 -9.901 1.00 86.38 107 LYS A N 1
ATOM 840 C CA . LYS A 1 107 ? 6.491 11.923 -10.714 1.00 86.38 107 LYS A CA 1
ATOM 841 C C . LYS A 1 107 ? 5.614 10.745 -10.321 1.00 86.38 107 LYS A C 1
ATOM 843 O O . LYS A 1 107 ? 6.041 9.602 -10.422 1.00 86.38 107 LYS A O 1
ATOM 848 N N . VAL A 1 108 ? 4.406 11.030 -9.849 1.00 87.50 108 VAL A N 1
ATOM 849 C CA . VAL A 1 108 ? 3.407 10.001 -9.548 1.00 87.50 108 VAL A CA 1
ATOM 850 C C . VAL A 1 108 ? 2.313 10.086 -10.598 1.00 87.50 108 VAL A C 1
ATOM 852 O O . VAL A 1 108 ? 1.779 11.167 -10.845 1.00 87.50 108 VAL A O 1
ATOM 855 N N . ARG A 1 109 ? 1.996 8.956 -11.224 1.00 88.25 109 ARG A N 1
ATOM 856 C CA . ARG A 1 109 ? 0.870 8.809 -12.150 1.00 88.25 109 ARG A CA 1
ATOM 857 C C . ARG A 1 109 ? -0.109 7.797 -11.582 1.00 88.25 109 ARG A C 1
ATOM 859 O O . ARG A 1 109 ? 0.312 6.808 -10.987 1.00 88.25 109 ARG A O 1
ATOM 866 N N . THR A 1 110 ? -1.395 8.053 -11.765 1.00 89.06 110 THR A N 1
ATOM 867 C CA . THR A 1 110 ? -2.480 7.192 -11.293 1.00 89.06 110 THR A CA 1
ATOM 868 C C . THR A 1 110 ? -3.249 6.617 -12.472 1.00 89.06 110 THR A C 1
ATOM 870 O O . THR A 1 110 ? -3.360 7.256 -13.520 1.00 89.06 110 THR A O 1
ATOM 873 N N . PHE A 1 111 ? -3.758 5.401 -12.301 1.00 87.81 111 PHE A N 1
ATOM 874 C CA . PHE A 1 111 ? -4.579 4.698 -13.278 1.00 87.81 111 PHE A CA 1
ATOM 875 C C . PHE A 1 111 ? -5.806 4.129 -12.544 1.00 87.81 111 PHE A C 1
ATOM 877 O O . PHE A 1 111 ? -5.630 3.299 -11.645 1.00 87.81 111 PHE A O 1
ATOM 884 N N . PRO A 1 112 ? -7.031 4.578 -12.880 1.00 82.38 112 PRO A N 1
ATOM 885 C CA . PRO A 1 112 ? -7.367 5.574 -13.906 1.00 82.38 112 PRO A CA 1
ATOM 886 C C . PRO A 1 112 ? -6.781 6.974 -13.638 1.00 82.38 112 PRO A C 1
ATOM 888 O O . PRO A 1 112 ? -6.566 7.382 -12.494 1.00 82.38 112 PRO A O 1
ATOM 891 N N . ALA A 1 113 ? -6.505 7.706 -14.722 1.00 79.62 113 ALA A N 1
ATOM 892 C CA . ALA A 1 113 ? -5.903 9.034 -14.654 1.00 79.62 113 ALA A CA 1
ATOM 893 C C . ALA A 1 113 ? -6.819 10.028 -13.928 1.00 79.62 113 ALA A C 1
ATOM 895 O O . ALA A 1 113 ? -8.034 10.027 -14.115 1.00 79.62 113 ALA A O 1
ATOM 896 N N . GLY A 1 114 ? -6.225 10.903 -13.116 1.00 70.88 114 GLY A N 1
ATOM 897 C CA . GLY A 1 114 ? -6.963 11.919 -12.361 1.00 70.88 114 GLY A CA 1
ATOM 898 C C . GLY A 1 114 ? -7.511 11.435 -11.018 1.00 70.88 114 GLY A C 1
ATOM 899 O O . GLY A 1 114 ? -8.091 12.238 -10.289 1.00 70.88 114 GLY A O 1
ATOM 900 N N . TRP A 1 115 ? -7.284 10.170 -10.641 1.00 80.81 115 TRP A N 1
ATOM 901 C CA . TRP A 1 115 ? -7.528 9.735 -9.269 1.00 80.81 115 TRP A CA 1
ATOM 902 C C . TRP A 1 115 ? -6.610 10.504 -8.314 1.00 80.81 115 TRP A C 1
ATOM 904 O O . TRP A 1 115 ? -5.381 10.458 -8.443 1.00 80.81 115 TRP A O 1
ATOM 914 N N . GLY A 1 116 ? -7.215 11.251 -7.389 1.00 74.38 116 GLY A N 1
ATOM 915 C CA . GLY A 1 116 ? -6.495 12.012 -6.377 1.00 74.38 116 GLY A CA 1
ATOM 916 C C . GLY A 1 116 ? -5.869 11.064 -5.365 1.00 74.38 116 GLY A C 1
ATOM 917 O O . GLY A 1 116 ? -6.582 10.276 -4.748 1.00 74.38 116 GLY A O 1
ATOM 918 N N . LEU A 1 117 ? -4.546 11.145 -5.189 1.00 78.12 117 LEU A N 1
ATOM 919 C CA . LEU A 1 117 ? -3.856 10.315 -4.206 1.00 78.12 117 LEU A CA 1
ATOM 920 C C . LEU A 1 117 ? -4.475 10.528 -2.816 1.00 78.12 117 LEU A C 1
ATOM 922 O O . LEU A 1 117 ? -4.538 11.674 -2.356 1.00 78.12 117 LEU A O 1
ATOM 926 N N . PRO A 1 118 ? -4.880 9.451 -2.122 1.00 75.38 118 PRO A N 1
ATOM 927 C CA . PRO A 1 118 ? -5.301 9.545 -0.739 1.00 75.38 118 PRO A CA 1
ATOM 928 C C . PRO A 1 118 ? -4.218 10.230 0.104 1.00 75.38 118 PRO A C 1
ATOM 930 O O . PRO A 1 118 ? -3.033 9.956 -0.098 1.00 75.38 118 PRO A O 1
ATOM 933 N N . PRO A 1 119 ? -4.587 11.059 1.099 1.00 69.50 119 PRO A N 1
ATOM 934 C CA . PRO A 1 119 ? -3.620 11.764 1.949 1.00 69.50 119 PRO A CA 1
ATOM 935 C C . PRO A 1 119 ? -2.701 10.808 2.728 1.00 69.50 119 PRO A C 1
ATOM 937 O O . PRO A 1 119 ? -1.621 11.196 3.167 1.00 69.50 119 PRO A O 1
ATOM 940 N N . ALA A 1 120 ? -3.114 9.546 2.864 1.00 71.00 120 ALA A N 1
ATOM 941 C CA . ALA A 1 120 ? -2.313 8.455 3.398 1.00 71.00 120 ALA A CA 1
ATOM 942 C C . ALA A 1 120 ? -1.057 8.151 2.555 1.00 71.00 120 ALA A C 1
ATOM 944 O O . ALA A 1 120 ? -0.028 7.768 3.113 1.00 71.00 120 ALA A O 1
ATOM 945 N N . ILE A 1 121 ? -1.106 8.344 1.231 1.00 76.75 121 ILE A N 1
ATOM 946 C CA . ILE A 1 121 ? 0.004 8.065 0.314 1.00 76.75 121 ILE A CA 1
ATOM 947 C C . ILE A 1 121 ? 0.932 9.279 0.258 1.00 76.75 121 ILE A C 1
ATOM 949 O O . ILE A 1 121 ? 0.859 10.135 -0.622 1.00 76.75 121 ILE A O 1
ATOM 953 N N . THR A 1 122 ? 1.824 9.354 1.242 1.00 77.69 122 THR A N 1
ATOM 954 C CA . THR A 1 122 ? 2.813 10.431 1.346 1.00 77.69 122 THR A CA 1
ATOM 955 C C . THR A 1 122 ? 4.115 10.085 0.622 1.00 77.69 122 THR A C 1
ATOM 957 O O . THR A 1 122 ? 4.451 8.920 0.408 1.00 77.69 122 THR A O 1
ATOM 960 N N . GLY A 1 123 ? 4.927 11.100 0.311 1.00 74.94 123 GLY A N 1
ATOM 961 C CA . GLY A 1 123 ? 6.254 10.889 -0.281 1.00 74.94 123 GLY A CA 1
ATOM 962 C C . GLY A 1 123 ? 7.204 10.044 0.582 1.00 74.94 123 GLY A C 1
ATOM 963 O O . GLY A 1 123 ? 8.080 9.385 0.023 1.00 74.94 123 GLY A O 1
ATOM 964 N N . LYS A 1 124 ? 7.007 10.032 1.911 1.00 76.69 124 LYS A N 1
ATOM 965 C CA . LYS A 1 124 ? 7.745 9.175 2.854 1.00 76.69 124 LYS A CA 1
ATOM 966 C C . LYS A 1 124 ? 7.315 7.716 2.747 1.00 76.69 124 LYS A C 1
ATOM 968 O O . LYS A 1 124 ? 8.170 6.846 2.689 1.00 76.69 124 LYS A O 1
ATOM 973 N N . LEU A 1 125 ? 6.008 7.456 2.658 1.00 80.25 125 LEU A N 1
ATOM 974 C CA . LEU A 1 125 ? 5.475 6.104 2.465 1.00 80.25 125 LEU A CA 1
ATOM 975 C C . LEU A 1 125 ? 6.054 5.465 1.201 1.00 80.25 125 LEU A C 1
ATOM 977 O O . LEU A 1 125 ? 6.498 4.323 1.215 1.00 80.25 125 LEU A O 1
ATOM 981 N N . VAL A 1 126 ? 6.102 6.245 0.122 1.00 79.69 126 VAL A N 1
ATOM 982 C CA . VAL A 1 126 ? 6.705 5.833 -1.145 1.00 79.69 126 VAL A CA 1
ATOM 983 C C . VAL A 1 126 ? 8.195 5.511 -0.980 1.00 79.69 126 VAL A C 1
ATOM 985 O O . VAL A 1 126 ? 8.648 4.498 -1.497 1.00 79.69 126 VAL A O 1
ATOM 988 N N . GLU A 1 127 ? 8.966 6.319 -0.244 1.00 78.56 127 GLU A N 1
ATOM 989 C CA . GLU A 1 127 ? 10.380 6.010 0.046 1.00 78.56 127 GLU A CA 1
ATOM 990 C C . GLU A 1 127 ? 10.550 4.729 0.855 1.00 78.56 127 GLU A C 1
ATOM 992 O O . GLU A 1 127 ? 11.436 3.929 0.558 1.00 78.56 127 GLU A O 1
ATOM 997 N N . SER A 1 128 ? 9.689 4.512 1.846 1.00 80.50 128 SER A N 1
ATOM 998 C CA . SER A 1 128 ? 9.685 3.277 2.620 1.00 80.50 128 SER A CA 1
ATOM 999 C C . SER A 1 128 ? 9.369 2.074 1.741 1.00 80.50 128 SER A C 1
ATOM 1001 O O . SER A 1 128 ? 10.069 1.077 1.842 1.00 80.50 128 SER A O 1
ATOM 1003 N N . LEU A 1 129 ? 8.403 2.180 0.823 1.00 83.19 129 LEU A N 1
ATOM 1004 C CA . LEU A 1 129 ? 8.102 1.115 -0.137 1.00 83.19 129 LEU A CA 1
ATOM 1005 C C . LEU A 1 129 ? 9.289 0.812 -1.054 1.00 83.19 129 LEU A C 1
ATOM 1007 O O . LEU A 1 129 ? 9.575 -0.357 -1.289 1.00 83.19 129 LEU A O 1
ATOM 1011 N N . TYR A 1 130 ? 10.014 1.835 -1.520 1.00 81.75 130 TYR A N 1
ATOM 1012 C CA . TYR A 1 130 ? 11.272 1.625 -2.239 1.00 81.75 130 TYR A CA 1
ATOM 1013 C C . TYR A 1 130 ? 12.259 0.824 -1.381 1.00 81.75 130 TYR A C 1
ATOM 1015 O O . TYR A 1 130 ? 12.699 -0.236 -1.812 1.00 81.75 130 TYR A O 1
ATOM 1023 N N . SER A 1 131 ? 12.533 1.268 -0.154 1.00 80.06 131 SER A N 1
ATOM 1024 C CA . SER A 1 131 ? 13.453 0.586 0.772 1.00 80.06 131 SER A CA 1
ATOM 1025 C C . SER A 1 131 ? 13.032 -0.860 1.090 1.00 80.06 131 SER A C 1
ATOM 1027 O O . SER A 1 131 ? 13.859 -1.768 1.156 1.00 80.06 131 SER A O 1
ATOM 1029 N N . MET A 1 132 ? 11.728 -1.105 1.229 1.00 79.69 132 MET A N 1
ATOM 1030 C CA . MET A 1 132 ? 11.176 -2.446 1.434 1.00 79.69 132 MET A CA 1
ATOM 1031 C C . MET A 1 132 ? 11.398 -3.331 0.211 1.00 79.69 132 MET A C 1
ATOM 1033 O O . MET A 1 132 ? 11.823 -4.470 0.356 1.00 79.69 132 MET A O 1
ATOM 1037 N N . CYS A 1 133 ? 11.173 -2.797 -0.991 1.00 82.19 133 CYS A N 1
ATOM 1038 C CA . CYS A 1 133 ? 11.452 -3.517 -2.232 1.00 82.19 133 CYS A CA 1
ATOM 1039 C C . CYS A 1 133 ? 12.953 -3.735 -2.466 1.00 82.19 133 CYS A C 1
ATOM 1041 O O . CYS A 1 133 ? 13.301 -4.679 -3.155 1.00 82.19 133 CYS A O 1
ATOM 1043 N N . ASP A 1 134 ? 13.835 -2.888 -1.918 1.00 79.94 134 ASP A N 1
ATOM 1044 C CA . ASP A 1 134 ? 15.290 -3.125 -1.938 1.00 79.94 134 ASP A CA 1
ATOM 1045 C C . ASP A 1 134 ? 15.701 -4.320 -1.072 1.00 79.94 134 ASP A C 1
ATOM 1047 O O . ASP A 1 134 ? 16.719 -4.950 -1.338 1.00 79.94 134 ASP A O 1
ATOM 1051 N N . SER A 1 135 ? 14.932 -4.606 -0.020 1.00 77.38 135 SER A N 1
ATOM 1052 C CA . SER A 1 135 ? 15.255 -5.644 0.966 1.00 77.38 135 SER A CA 1
ATOM 1053 C C . SER A 1 135 ? 14.516 -6.965 0.722 1.00 77.38 135 SER A C 1
ATOM 1055 O O . SER A 1 135 ? 14.771 -7.933 1.433 1.00 77.38 135 SER A O 1
ATOM 1057 N N . ALA A 1 136 ? 13.579 -7.001 -0.227 1.00 78.31 136 ALA A N 1
ATOM 1058 C CA . ALA A 1 136 ? 12.746 -8.162 -0.523 1.00 78.31 136 ALA A CA 1
ATOM 1059 C C . ALA A 1 136 ? 13.265 -8.933 -1.745 1.00 78.31 136 ALA A C 1
ATOM 1061 O O . ALA A 1 136 ? 13.723 -8.326 -2.711 1.00 78.31 136 ALA A O 1
ATOM 1062 N N . ASP A 1 137 ? 13.117 -10.262 -1.730 1.00 76.69 137 ASP A N 1
ATOM 1063 C CA . ASP A 1 137 ? 13.501 -11.130 -2.855 1.00 76.69 137 ASP A CA 1
ATOM 1064 C C . ASP A 1 137 ? 12.686 -10.829 -4.122 1.00 76.69 137 ASP A C 1
ATOM 1066 O O . ASP A 1 137 ? 13.200 -10.906 -5.240 1.00 76.69 137 ASP A O 1
ATOM 1070 N N . ARG A 1 138 ? 11.406 -10.470 -3.958 1.00 75.75 138 ARG A N 1
ATOM 1071 C CA . ARG A 1 138 ? 10.524 -10.037 -5.046 1.00 75.75 138 ARG A CA 1
ATOM 1072 C C . ARG A 1 138 ? 9.749 -8.797 -4.641 1.00 75.75 138 ARG A C 1
ATOM 1074 O O . ARG A 1 138 ? 9.250 -8.684 -3.523 1.00 75.75 138 ARG A O 1
ATOM 1081 N N . ALA A 1 139 ? 9.549 -7.903 -5.605 1.00 78.69 139 ALA A N 1
ATOM 1082 C CA . ALA A 1 139 ? 8.704 -6.727 -5.432 1.00 78.69 139 ALA A CA 1
ATOM 1083 C C . ALA A 1 139 ? 7.282 -7.108 -4.965 1.00 78.69 139 ALA A C 1
ATOM 1085 O O . ALA A 1 139 ? 6.749 -6.494 -4.047 1.00 78.69 139 ALA A O 1
ATOM 1086 N N . THR A 1 140 ? 6.709 -8.179 -5.521 1.00 80.38 140 THR A N 1
ATOM 1087 C CA . THR A 1 140 ? 5.344 -8.660 -5.222 1.00 80.38 140 THR A CA 1
ATOM 1088 C C . THR A 1 140 ? 5.115 -9.161 -3.796 1.00 80.38 140 THR A C 1
ATOM 1090 O O . THR A 1 140 ? 3.964 -9.230 -3.349 1.00 80.38 140 THR A O 1
ATOM 1093 N N . ASP A 1 141 ? 6.182 -9.437 -3.047 1.00 76.75 141 ASP A N 1
ATOM 1094 C CA . ASP A 1 141 ? 6.090 -9.839 -1.641 1.00 76.75 141 ASP A CA 1
ATOM 1095 C C . ASP A 1 141 ? 5.892 -8.634 -0.709 1.00 76.75 141 ASP A C 1
ATOM 1097 O O . ASP A 1 141 ? 5.432 -8.769 0.428 1.00 76.75 141 ASP A O 1
ATOM 1101 N N . VAL A 1 142 ? 6.173 -7.424 -1.200 1.00 83.69 142 VAL A N 1
ATOM 1102 C CA . VAL A 1 142 ? 6.034 -6.188 -0.435 1.00 83.69 142 VAL A CA 1
ATOM 1103 C C . VAL A 1 142 ? 4.573 -5.752 -0.417 1.00 83.69 142 VAL A C 1
ATOM 1105 O O . VAL A 1 142 ? 4.063 -5.143 -1.361 1.00 83.69 142 VAL A O 1
ATOM 1108 N N . LYS A 1 143 ? 3.905 -6.033 0.704 1.00 86.38 143 LYS A N 1
ATOM 1109 C CA . LYS A 1 143 ? 2.523 -5.628 0.987 1.00 86.38 143 LYS A CA 1
ATOM 1110 C C . LYS A 1 143 ? 2.483 -4.676 2.173 1.00 86.38 143 LYS A C 1
ATOM 1112 O O . LYS A 1 143 ? 3.222 -4.843 3.141 1.00 86.38 143 LYS A O 1
ATOM 1117 N N . LEU A 1 144 ? 1.615 -3.677 2.110 1.00 82.44 144 LEU A N 1
ATOM 1118 C CA . LEU A 1 144 ? 1.474 -2.678 3.157 1.00 82.44 144 LEU A CA 1
ATOM 1119 C C . LEU A 1 144 ? 0.013 -2.310 3.357 1.00 82.44 144 LEU A C 1
ATOM 1121 O O . LEU A 1 144 ? -0.728 -2.118 2.399 1.00 82.44 144 LEU A O 1
ATOM 1125 N N . GLU A 1 145 ? -0.380 -2.145 4.612 1.00 82.81 145 GLU A N 1
ATOM 1126 C CA . GLU A 1 145 ? -1.709 -1.664 4.969 1.00 82.81 145 GLU A CA 1
ATOM 1127 C C . GLU A 1 145 ? -1.603 -0.302 5.656 1.00 82.81 145 GLU A C 1
ATOM 1129 O O . GLU A 1 145 ? -0.824 -0.118 6.599 1.00 82.81 145 GLU A O 1
ATOM 1134 N N . VAL A 1 146 ? -2.409 0.661 5.218 1.00 75.81 146 VAL A N 1
ATOM 1135 C CA . VAL A 1 146 ? -2.477 2.023 5.754 1.00 75.81 146 VAL A CA 1
ATOM 1136 C 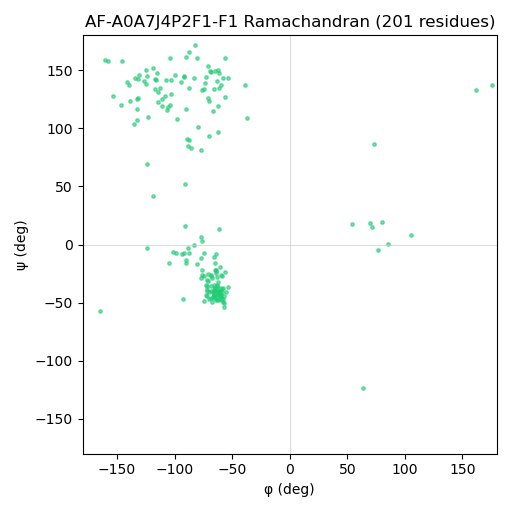C . VAL A 1 146 ? -3.938 2.439 5.910 1.00 75.81 146 VAL A C 1
ATOM 1138 O O . VAL A 1 146 ? -4.606 2.792 4.941 1.00 75.81 146 VAL A O 1
ATOM 1141 N N . GLY A 1 147 ? -4.437 2.435 7.147 1.00 78.12 147 GLY A N 1
ATOM 1142 C CA . GLY A 1 147 ? -5.856 2.688 7.406 1.00 78.12 147 GLY A CA 1
ATOM 1143 C C . GLY A 1 147 ? -6.717 1.592 6.774 1.00 78.12 147 GLY A C 1
ATOM 1144 O O . GLY A 1 147 ? -6.503 0.418 7.060 1.00 78.12 147 GLY A O 1
ATOM 1145 N N . GLU A 1 148 ? -7.654 1.977 5.908 1.00 79.00 148 GLU A N 1
ATOM 1146 C CA . GLU A 1 148 ? -8.465 1.045 5.106 1.00 79.00 148 GLU A CA 1
ATOM 1147 C C . GLU A 1 148 ? -7.801 0.657 3.774 1.00 79.00 148 GLU A C 1
ATOM 1149 O O . GLU A 1 148 ? -8.299 -0.222 3.076 1.00 79.00 148 GLU A O 1
ATOM 1154 N N . LEU A 1 149 ? -6.681 1.295 3.416 1.00 82.94 149 LEU A N 1
ATOM 1155 C CA . LEU A 1 149 ? -5.982 1.040 2.163 1.00 82.94 149 LEU A CA 1
ATOM 1156 C C . LEU A 1 149 ? -4.996 -0.109 2.324 1.00 82.94 149 LEU A C 1
ATOM 1158 O O . LEU A 1 149 ? -4.190 -0.149 3.253 1.00 82.94 149 LEU A O 1
ATOM 1162 N N . ARG A 1 150 ? -5.010 -1.008 1.356 1.00 87.31 150 ARG A N 1
ATOM 1163 C CA . ARG A 1 150 ? -4.073 -2.107 1.188 1.00 87.31 150 ARG A CA 1
ATOM 1164 C C . ARG A 1 150 ? -3.330 -1.892 -0.109 1.00 87.31 150 ARG A C 1
ATOM 1166 O O . ARG A 1 150 ? -3.915 -1.549 -1.135 1.00 87.31 150 ARG A O 1
ATOM 1173 N N . MET A 1 151 ? -2.023 -2.062 -0.047 1.00 89.62 151 MET A N 1
ATOM 1174 C CA . MET A 1 151 ? -1.134 -1.802 -1.159 1.00 89.62 151 MET A CA 1
ATOM 1175 C C . MET A 1 151 ? -0.194 -2.975 -1.346 1.00 89.62 151 MET A C 1
ATOM 1177 O O . MET A 1 151 ? 0.297 -3.540 -0.370 1.00 89.62 151 MET A O 1
ATOM 1181 N N . ALA A 1 152 ? 0.099 -3.303 -2.593 1.00 90.12 152 ALA A N 1
ATOM 1182 C CA . ALA A 1 152 ? 1.179 -4.217 -2.920 1.00 90.12 152 ALA A CA 1
ATOM 1183 C C . ALA A 1 152 ? 2.048 -3.595 -4.000 1.00 90.12 152 ALA A C 1
ATOM 1185 O O . ALA A 1 152 ? 1.558 -2.872 -4.873 1.00 90.12 152 ALA A O 1
ATOM 1186 N N . CYS A 1 153 ? 3.341 -3.874 -3.934 1.00 90.44 153 CYS A N 1
ATOM 1187 C CA . CYS A 1 153 ? 4.212 -3.576 -5.049 1.00 90.44 153 CYS A CA 1
ATOM 1188 C C . CYS A 1 153 ? 3.998 -4.618 -6.148 1.00 90.44 153 CYS A C 1
ATOM 1190 O O . CYS A 1 153 ? 3.884 -5.806 -5.880 1.00 90.44 153 CYS A O 1
ATOM 1192 N N . LEU A 1 154 ? 3.859 -4.151 -7.384 1.00 91.56 154 LEU A N 1
ATOM 1193 C CA . LEU A 1 154 ? 3.691 -5.002 -8.558 1.00 91.56 154 LEU A CA 1
ATOM 1194 C C . LEU A 1 154 ? 5.045 -5.291 -9.191 1.00 91.56 154 LEU A C 1
ATOM 1196 O O . LEU A 1 154 ? 5.363 -6.434 -9.489 1.00 91.56 154 LEU A O 1
ATOM 1200 N N . ALA A 1 155 ? 5.844 -4.243 -9.368 1.00 91.31 155 ALA A N 1
ATOM 1201 C CA . ALA A 1 155 ? 7.171 -4.325 -9.944 1.00 91.31 155 ALA A CA 1
ATOM 1202 C C . ALA A 1 155 ? 8.006 -3.117 -9.523 1.00 91.31 155 ALA A C 1
ATOM 1204 O O . ALA A 1 155 ? 7.486 -2.040 -9.197 1.00 91.31 155 ALA A O 1
ATOM 1205 N N . ARG A 1 156 ? 9.324 -3.292 -9.593 1.00 88.56 156 ARG A N 1
ATOM 1206 C CA . ARG A 1 156 ? 10.304 -2.233 -9.376 1.00 88.56 156 ARG A CA 1
ATOM 1207 C C . ARG A 1 156 ? 11.445 -2.367 -10.381 1.00 88.56 156 ARG A C 1
ATOM 1209 O O . ARG A 1 156 ? 11.967 -3.459 -10.555 1.00 88.56 156 ARG A O 1
ATOM 1216 N N . ASP A 1 157 ? 11.876 -1.246 -10.951 1.00 86.56 157 ASP A N 1
ATOM 1217 C CA . ASP A 1 157 ? 13.081 -1.189 -11.785 1.00 86.56 157 ASP A CA 1
ATOM 1218 C C . ASP A 1 157 ? 13.715 0.208 -11.766 1.00 86.56 157 ASP A C 1
ATOM 1220 O O . ASP A 1 157 ? 13.026 1.189 -12.014 1.00 86.56 157 ASP A O 1
ATOM 1224 N N . GLY A 1 158 ? 15.015 0.318 -11.471 1.00 75.00 158 GLY A N 1
ATOM 1225 C CA . GLY A 1 158 ? 15.826 1.508 -11.790 1.00 75.00 158 GLY A CA 1
ATOM 1226 C C . GLY A 1 158 ? 15.333 2.886 -11.307 1.00 75.00 158 GLY A C 1
ATOM 1227 O O . GLY A 1 158 ? 15.783 3.904 -11.826 1.00 75.00 158 GLY A O 1
ATOM 1228 N N . GLY A 1 159 ? 14.416 2.954 -10.335 1.00 84.44 159 GLY A N 1
ATOM 1229 C CA . GLY A 1 159 ? 13.750 4.198 -9.912 1.00 84.44 159 GLY A CA 1
ATOM 1230 C C . GLY A 1 159 ? 12.293 4.340 -10.370 1.00 84.44 159 GLY A C 1
ATOM 1231 O O . GLY A 1 159 ? 11.701 5.395 -10.172 1.00 84.44 159 GLY A O 1
ATOM 1232 N N . LYS A 1 160 ? 11.706 3.297 -10.951 1.00 90.38 160 LYS A N 1
ATOM 1233 C CA . LYS A 1 160 ? 10.273 3.108 -11.174 1.00 90.38 160 LYS A CA 1
ATOM 1234 C C . LYS A 1 160 ? 9.722 2.126 -10.143 1.00 90.38 160 LYS A C 1
ATOM 1236 O O . LYS A 1 160 ? 10.363 1.129 -9.809 1.00 90.38 160 LYS A O 1
ATOM 1241 N N . LEU A 1 161 ? 8.519 2.407 -9.662 1.00 91.12 161 LEU A N 1
ATOM 1242 C CA . LEU A 1 161 ? 7.779 1.566 -8.728 1.00 91.12 161 LEU A CA 1
ATOM 1243 C C . LEU A 1 161 ? 6.316 1.546 -9.152 1.00 91.12 161 LEU A C 1
ATOM 1245 O O . LEU A 1 161 ? 5.689 2.603 -9.258 1.00 91.12 161 LEU A O 1
ATOM 1249 N N . ALA A 1 162 ? 5.791 0.352 -9.388 1.00 93.12 162 ALA A N 1
ATOM 1250 C CA . ALA A 1 162 ? 4.390 0.132 -9.699 1.00 93.12 162 ALA A CA 1
ATOM 1251 C C . ALA A 1 162 ? 3.687 -0.423 -8.462 1.00 93.12 162 ALA A C 1
ATOM 1253 O O . ALA A 1 162 ? 4.155 -1.384 -7.855 1.00 93.12 162 ALA A O 1
ATOM 1254 N N . LEU A 1 163 ? 2.567 0.184 -8.086 1.00 92.19 163 LEU A N 1
ATOM 1255 C CA . LEU A 1 163 ? 1.800 -0.181 -6.901 1.00 92.19 163 LEU A CA 1
ATOM 1256 C C . LEU A 1 163 ? 0.352 -0.449 -7.288 1.00 92.19 163 LEU A C 1
ATOM 1258 O O . LEU A 1 163 ? -0.229 0.306 -8.066 1.00 92.19 163 LEU A O 1
ATOM 1262 N N . ILE A 1 164 ? -0.243 -1.466 -6.677 1.00 91.88 164 ILE A N 1
ATOM 1263 C CA . ILE A 1 164 ? -1.694 -1.577 -6.560 1.00 91.88 164 ILE A CA 1
ATOM 1264 C C . ILE A 1 164 ? -2.120 -0.988 -5.222 1.00 91.88 164 ILE A C 1
ATOM 1266 O O . ILE A 1 164 ? -1.445 -1.189 -4.214 1.00 91.88 164 ILE A O 1
ATOM 1270 N N . VAL A 1 165 ? -3.230 -0.256 -5.213 1.00 90.81 165 VAL A N 1
ATOM 1271 C CA . VAL A 1 165 ? -3.857 0.309 -4.019 1.00 90.81 165 VAL A CA 1
ATOM 1272 C C . VAL A 1 165 ? -5.339 -0.001 -4.065 1.00 90.81 165 VAL A C 1
ATOM 1274 O O . VAL A 1 165 ? -6.018 0.313 -5.035 1.00 90.81 165 VAL A O 1
ATOM 1277 N N . THR A 1 166 ? -5.854 -0.621 -3.019 1.00 88.31 166 THR A N 1
ATOM 1278 C CA . THR A 1 166 ? -7.256 -1.018 -2.934 1.00 88.31 166 THR A CA 1
ATOM 1279 C C . THR A 1 166 ? -7.747 -0.899 -1.500 1.00 88.31 166 THR A C 1
ATOM 1281 O O . THR A 1 166 ? -6.956 -0.882 -0.563 1.00 88.31 166 THR A O 1
ATOM 1284 N N . GLU A 1 167 ? -9.053 -0.787 -1.321 1.00 85.69 167 GLU A N 1
ATOM 1285 C CA . GLU A 1 167 ? -9.691 -0.897 -0.008 1.00 85.69 167 GLU A CA 1
ATOM 1286 C C . GLU A 1 167 ? -10.167 -2.335 0.271 1.00 85.69 167 GLU A C 1
ATOM 1288 O O . GLU A 1 167 ? -10.549 -2.652 1.397 1.00 85.69 167 GLU A O 1
ATOM 1293 N N . ASP A 1 168 ? -10.106 -3.221 -0.727 1.00 85.56 168 ASP A N 1
ATOM 1294 C CA . ASP A 1 168 ? -10.390 -4.652 -0.607 1.00 85.56 168 ASP A CA 1
ATOM 1295 C C . ASP A 1 168 ? -9.143 -5.443 -0.198 1.00 85.56 168 ASP A C 1
ATOM 1297 O O . ASP A 1 168 ? -8.012 -4.968 -0.301 1.00 85.56 168 ASP A O 1
ATOM 1301 N N . ASP A 1 169 ? -9.334 -6.691 0.224 1.00 82.75 169 ASP A N 1
ATOM 1302 C CA . ASP A 1 169 ? -8.224 -7.608 0.472 1.00 82.75 169 ASP A CA 1
ATOM 1303 C C . ASP A 1 169 ? -7.408 -7.865 -0.813 1.00 82.75 169 ASP A C 1
ATOM 1305 O O . ASP A 1 169 ? -7.957 -8.137 -1.881 1.00 82.75 169 ASP A O 1
ATOM 1309 N N . LEU A 1 170 ? -6.075 -7.813 -0.719 1.00 84.06 170 LEU A N 1
ATOM 1310 C CA . LEU A 1 170 ? -5.183 -8.056 -1.862 1.00 84.06 170 LEU A CA 1
ATOM 1311 C C . LEU A 1 170 ? -5.285 -9.491 -2.399 1.00 84.06 170 LEU A C 1
ATOM 1313 O O . LEU A 1 170 ? -4.950 -9.732 -3.557 1.00 84.06 170 LEU A O 1
ATOM 1317 N N . SER A 1 171 ? -5.764 -10.438 -1.588 1.00 80.56 171 SER A N 1
ATOM 1318 C CA . SER A 1 171 ? -6.058 -11.814 -2.009 1.00 80.56 171 SER A CA 1
ATOM 1319 C C . SER A 1 171 ? -7.206 -11.922 -3.014 1.00 80.56 171 SER A C 1
ATOM 1321 O O . SER A 1 171 ? -7.371 -12.983 -3.608 1.00 80.56 171 SER A O 1
ATOM 1323 N N . VAL A 1 172 ? -7.960 -10.841 -3.248 1.00 84.38 172 VAL A N 1
ATOM 1324 C CA . VAL A 1 172 ? -8.958 -10.748 -4.327 1.00 84.38 172 VAL A CA 1
ATOM 1325 C C . VAL A 1 172 ? -8.293 -10.540 -5.693 1.00 84.38 172 VAL A C 1
ATOM 1327 O O . VAL A 1 172 ? -8.869 -10.891 -6.719 1.00 84.38 172 VAL A O 1
ATOM 1330 N N . TYR A 1 173 ? -7.056 -10.031 -5.720 1.00 83.94 173 TYR A N 1
ATOM 1331 C CA . TYR A 1 173 ? -6.333 -9.681 -6.946 1.00 83.94 173 TYR A CA 1
ATOM 1332 C C . TYR A 1 173 ? -5.020 -10.473 -7.151 1.00 83.94 173 TYR A C 1
ATOM 1334 O O . TYR A 1 173 ? -4.023 -9.879 -7.567 1.00 83.94 173 TYR A O 1
ATOM 1342 N N . PRO A 1 174 ? -4.956 -11.794 -6.881 1.00 80.38 174 PRO A N 1
ATOM 1343 C CA . PRO A 1 174 ? -3.698 -12.539 -6.925 1.00 80.38 174 PRO A CA 1
ATOM 1344 C C . PRO A 1 174 ? -3.164 -12.658 -8.356 1.00 80.38 174 PRO A C 1
ATOM 1346 O O . PRO A 1 174 ? -1.963 -12.489 -8.585 1.00 80.38 174 PRO A O 1
ATOM 1349 N N . ASP A 1 175 ? -4.066 -12.878 -9.315 1.00 82.81 175 ASP A N 1
ATOM 1350 C CA . ASP A 1 175 ? -3.730 -13.006 -10.729 1.00 82.81 175 ASP A CA 1
ATOM 1351 C C . ASP A 1 175 ? -3.248 -11.676 -11.286 1.00 82.81 175 ASP A C 1
ATOM 1353 O O . ASP A 1 175 ? -2.195 -11.638 -11.903 1.00 82.81 175 ASP A O 1
ATOM 1357 N N . LEU A 1 176 ? -3.946 -10.579 -10.981 1.00 85.88 176 LEU A N 1
ATOM 1358 C CA . LEU A 1 176 ? -3.544 -9.236 -11.390 1.00 85.88 176 LEU A CA 1
ATOM 1359 C C . LEU A 1 176 ? -2.160 -8.874 -10.838 1.00 85.88 176 LEU A C 1
ATOM 1361 O O . LEU A 1 176 ? -1.312 -8.400 -11.586 1.00 85.88 176 LEU A O 1
ATOM 1365 N N . ILE A 1 177 ? -1.919 -9.100 -9.540 1.00 87.06 177 ILE A N 1
ATOM 1366 C CA . ILE A 1 177 ? -0.630 -8.780 -8.911 1.00 87.06 177 ILE A CA 1
ATOM 1367 C C . ILE A 1 177 ? 0.501 -9.556 -9.588 1.00 87.06 177 ILE A C 1
ATOM 1369 O O . ILE A 1 177 ? 1.552 -8.993 -9.894 1.00 87.06 177 ILE A O 1
ATOM 1373 N N . THR A 1 178 ? 0.269 -10.841 -9.854 1.00 85.31 178 THR A N 1
ATOM 1374 C CA . THR A 1 178 ? 1.278 -11.723 -10.442 1.00 85.31 178 THR A CA 1
ATOM 1375 C C . THR A 1 178 ? 1.483 -11.440 -11.928 1.00 85.31 178 THR A C 1
ATOM 1377 O O . THR A 1 178 ? 2.622 -11.298 -12.364 1.00 85.31 178 THR A O 1
ATOM 1380 N N . SER A 1 179 ? 0.409 -11.344 -12.714 1.00 85.94 179 SER A N 1
ATOM 1381 C CA . SER A 1 179 ? 0.473 -11.173 -14.166 1.00 85.94 179 SER A CA 1
ATOM 1382 C C . SER A 1 179 ? 1.039 -9.808 -14.532 1.00 85.94 179 SER A C 1
ATOM 1384 O O . SER A 1 179 ? 2.008 -9.735 -15.283 1.00 85.94 179 SER A O 1
ATOM 1386 N N . VAL A 1 180 ? 0.506 -8.738 -13.934 1.00 89.19 180 VAL A N 1
ATOM 1387 C CA . VAL A 1 180 ? 0.976 -7.373 -14.189 1.00 89.19 180 VAL A CA 1
ATOM 1388 C C . VAL A 1 180 ? 2.406 -7.215 -13.683 1.00 89.19 180 VAL A C 1
ATOM 1390 O O . VAL A 1 180 ? 3.221 -6.617 -14.374 1.00 89.19 180 VAL A O 1
ATOM 1393 N N . GLY A 1 181 ? 2.752 -7.797 -12.529 1.00 87.19 181 GLY A N 1
ATOM 1394 C CA . GLY A 1 181 ? 4.129 -7.784 -12.032 1.00 87.19 181 GLY A CA 1
ATOM 1395 C C . GLY A 1 181 ? 5.121 -8.416 -13.015 1.00 87.19 181 GLY A C 1
ATOM 1396 O O . GLY A 1 181 ? 6.115 -7.791 -13.376 1.00 87.19 181 GLY A O 1
ATOM 1397 N N . VAL A 1 182 ? 4.812 -9.614 -13.525 1.00 87.56 182 VAL A N 1
ATOM 1398 C CA . VAL A 1 182 ? 5.664 -10.324 -14.497 1.00 87.56 182 VAL A CA 1
ATOM 1399 C C . VAL A 1 182 ? 5.774 -9.578 -15.830 1.00 87.56 182 VAL A C 1
ATOM 1401 O O . VAL A 1 182 ? 6.833 -9.603 -16.458 1.00 87.56 182 VAL A O 1
ATOM 1404 N N . GLU A 1 183 ? 4.699 -8.944 -16.295 1.00 88.31 183 GLU A N 1
ATOM 1405 C CA . GLU A 1 183 ? 4.719 -8.155 -17.532 1.00 88.31 183 GLU A CA 1
ATOM 1406 C C . GLU A 1 183 ? 5.539 -6.871 -17.381 1.00 88.31 183 GLU A C 1
ATOM 1408 O O . GLU A 1 183 ? 6.324 -6.538 -18.270 1.00 88.31 183 GLU A O 1
ATOM 1413 N N . LEU A 1 184 ? 5.416 -6.184 -16.242 1.00 90.81 184 LEU A N 1
ATOM 1414 C CA . LEU A 1 184 ? 6.188 -4.976 -15.945 1.00 90.81 184 LEU A CA 1
ATOM 1415 C C . LEU A 1 184 ? 7.688 -5.263 -15.825 1.00 90.81 184 LEU A C 1
ATOM 1417 O O . LEU A 1 184 ? 8.492 -4.475 -16.310 1.00 90.81 184 LEU A O 1
ATOM 1421 N N . GLU A 1 185 ? 8.080 -6.399 -15.246 1.00 86.06 185 GLU A N 1
ATOM 1422 C CA . GLU A 1 185 ? 9.492 -6.808 -15.168 1.00 86.06 185 GLU A CA 1
ATOM 1423 C C . GLU A 1 185 ? 10.125 -7.070 -16.547 1.00 86.06 185 GLU A C 1
ATOM 1425 O O . GLU A 1 185 ? 11.344 -7.001 -16.694 1.00 86.06 185 GLU A O 1
ATOM 1430 N N . LYS A 1 186 ? 9.313 -7.372 -17.567 1.00 88.75 186 LYS A N 1
ATOM 1431 C CA . LYS A 1 186 ? 9.776 -7.709 -18.925 1.00 88.75 186 LYS A CA 1
ATOM 1432 C C . LYS A 1 186 ? 9.657 -6.560 -19.923 1.00 88.75 186 LYS A C 1
ATOM 1434 O O . LYS A 1 186 ? 10.079 -6.721 -21.067 1.00 88.75 186 LYS A O 1
ATOM 1439 N N . SER A 1 187 ? 9.049 -5.445 -19.531 1.00 88.69 187 SER A N 1
ATOM 1440 C CA . SER A 1 187 ? 8.674 -4.359 -20.436 1.00 88.69 187 SER A CA 1
ATOM 1441 C C . SER A 1 187 ? 9.246 -3.023 -19.983 1.00 88.69 187 SER A C 1
ATOM 1443 O O . SER A 1 187 ? 9.378 -2.753 -18.792 1.00 88.69 187 SER A O 1
ATOM 1445 N N . GLU A 1 188 ? 9.524 -2.138 -20.938 1.00 85.38 188 GLU A N 1
ATOM 1446 C CA . GLU A 1 188 ? 9.860 -0.737 -20.664 1.00 85.38 188 GLU A CA 1
ATOM 1447 C C . GLU A 1 188 ? 8.606 0.166 -20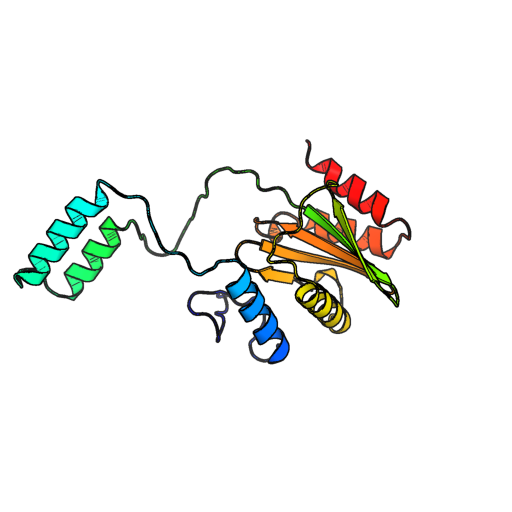.644 1.00 85.38 188 GLU A C 1
ATOM 1449 O O . GLU A 1 188 ? 8.629 1.267 -20.082 1.00 85.38 188 GLU A O 1
ATOM 1454 N N . GLU A 1 189 ? 7.480 -0.322 -21.183 1.00 89.88 189 GLU A N 1
ATOM 1455 C CA . GLU A 1 189 ? 6.221 0.406 -21.406 1.00 89.88 189 GLU A CA 1
ATOM 1456 C C . GLU A 1 189 ? 5.250 0.303 -20.216 1.00 89.88 189 GLU A C 1
ATOM 1458 O O . GLU A 1 189 ? 4.073 -0.038 -20.348 1.00 89.88 189 GLU A O 1
ATOM 1463 N N . TRP A 1 190 ? 5.739 0.621 -19.017 1.00 92.00 190 TRP A N 1
ATOM 1464 C CA . TRP A 1 190 ? 4.987 0.437 -17.767 1.00 92.00 190 TRP A CA 1
ATOM 1465 C C . TRP A 1 190 ? 3.658 1.193 -17.741 1.00 92.00 190 TRP A C 1
ATOM 1467 O O . TRP A 1 190 ? 2.662 0.714 -17.210 1.00 92.00 190 TRP A O 1
ATOM 1477 N N . GLU A 1 191 ? 3.635 2.391 -18.316 1.00 88.62 191 GLU A N 1
ATOM 1478 C CA . GLU A 1 191 ? 2.446 3.237 -18.344 1.00 88.62 191 GLU A CA 1
ATOM 1479 C C . GLU A 1 191 ? 1.306 2.634 -19.175 1.00 88.62 191 GLU A C 1
ATOM 1481 O O . GLU A 1 191 ? 0.150 2.731 -18.765 1.00 88.62 191 GLU A O 1
ATOM 1486 N N . GLU A 1 192 ? 1.613 2.004 -20.311 1.00 87.69 192 GLU A N 1
ATOM 1487 C CA . GLU A 1 192 ? 0.595 1.364 -21.148 1.00 87.69 192 GLU A CA 1
ATOM 1488 C C . GLU A 1 192 ? 0.062 0.098 -20.477 1.00 87.69 192 GLU A C 1
ATOM 1490 O O . GLU A 1 192 ? -1.151 -0.073 -20.368 1.00 87.69 192 GLU A O 1
ATOM 1495 N N . LEU A 1 193 ? 0.949 -0.728 -19.913 1.00 88.69 193 LEU A N 1
ATOM 1496 C CA . LEU A 1 193 ? 0.557 -1.937 -19.182 1.00 88.69 193 LEU A CA 1
ATOM 1497 C C . LEU A 1 193 ? -0.377 -1.624 -18.008 1.00 88.69 193 LEU A C 1
ATOM 1499 O O . LEU A 1 193 ? -1.433 -2.241 -17.863 1.00 88.69 193 LEU A O 1
ATOM 1503 N N . LEU A 1 194 ? -0.040 -0.617 -17.197 1.00 90.00 194 LEU A N 1
ATOM 1504 C CA . LEU A 1 194 ? -0.885 -0.196 -16.077 1.00 90.00 194 LEU A CA 1
ATOM 1505 C C . LEU A 1 194 ? -2.218 0.398 -16.553 1.00 90.00 194 LEU A C 1
ATOM 1507 O O . LEU A 1 194 ? -3.249 0.195 -15.911 1.00 90.00 194 LEU A O 1
ATOM 1511 N N . ARG A 1 195 ? -2.234 1.101 -17.690 1.00 87.25 195 ARG A N 1
ATOM 1512 C CA . ARG A 1 195 ? -3.465 1.634 -18.288 1.00 87.25 195 ARG A CA 1
ATOM 1513 C C . ARG A 1 195 ? -4.394 0.516 -18.757 1.00 87.25 195 ARG A C 1
ATOM 1515 O O . ARG A 1 195 ? -5.588 0.565 -18.455 1.00 87.25 195 ARG A O 1
ATOM 1522 N N . VAL A 1 196 ? -3.863 -0.492 -19.447 1.00 86.25 196 VAL A N 1
ATOM 1523 C CA . VAL A 1 196 ? -4.626 -1.665 -19.901 1.00 86.25 196 VAL A CA 1
ATOM 1524 C C . VAL A 1 196 ? -5.165 -2.446 -18.701 1.00 86.25 196 VAL A C 1
ATOM 1526 O O . VAL A 1 196 ? -6.363 -2.724 -18.640 1.00 86.25 196 VAL A O 1
ATOM 1529 N N . ALA A 1 197 ? -4.321 -2.703 -17.698 1.00 85.19 197 ALA A N 1
ATOM 1530 C CA . ALA A 1 197 ? -4.706 -3.411 -16.478 1.00 85.19 197 ALA A CA 1
ATOM 1531 C C . ALA A 1 197 ? -5.811 -2.685 -15.687 1.00 85.19 197 ALA A C 1
ATOM 1533 O O . ALA A 1 197 ? -6.740 -3.320 -15.190 1.00 85.19 197 ALA A O 1
ATOM 1534 N N . ALA A 1 198 ? -5.758 -1.352 -15.602 1.00 84.06 198 ALA A N 1
ATOM 1535 C CA . ALA A 1 198 ? -6.811 -0.557 -14.969 1.00 84.06 198 ALA A CA 1
ATOM 1536 C C . ALA A 1 198 ? -8.112 -0.519 -15.797 1.00 84.06 198 ALA A C 1
ATOM 1538 O O . ALA A 1 198 ? -9.203 -0.455 -15.233 1.00 84.06 198 ALA A O 1
ATOM 1539 N N . SER A 1 199 ? -8.019 -0.588 -17.129 1.00 76.88 199 SER A N 1
ATOM 1540 C CA . SER A 1 199 ? -9.185 -0.555 -18.029 1.00 76.88 199 SER A CA 1
ATOM 1541 C C . SER A 1 199 ? -10.023 -1.838 -17.964 1.00 76.88 199 SER A C 1
ATOM 1543 O O . SER A 1 199 ? -11.234 -1.793 -18.178 1.00 76.88 199 SER A O 1
ATOM 1545 N N . GLY A 1 200 ? -9.409 -2.966 -17.586 1.00 65.56 200 GLY A N 1
ATOM 1546 C CA . GLY A 1 200 ? -10.092 -4.246 -17.363 1.00 65.56 200 GLY A CA 1
ATOM 1547 C C . GLY A 1 200 ? -11.110 -4.253 -16.212 1.00 65.56 200 GLY A C 1
ATOM 1548 O O . GLY A 1 200 ? -11.852 -5.218 -16.074 1.00 65.56 200 GLY A O 1
ATOM 1549 N N . GLN A 1 201 ? -11.192 -3.187 -15.405 1.00 58.97 201 GLN A N 1
ATOM 1550 C CA . GLN A 1 201 ? -12.166 -3.057 -14.310 1.00 58.97 201 GLN A CA 1
ATOM 1551 C C . GLN A 1 201 ? -13.592 -2.697 -14.760 1.00 58.97 201 GLN A C 1
ATOM 1553 O O . GLN A 1 201 ? -14.512 -2.741 -13.947 1.00 58.97 201 GLN A O 1
ATOM 1558 N N . SER A 1 202 ? -13.785 -2.304 -16.025 1.00 44.28 202 SER A N 1
ATOM 1559 C CA . SER A 1 202 ? -15.078 -1.808 -16.537 1.00 44.28 202 SER A CA 1
ATOM 1560 C C . SER A 1 202 ? -15.987 -2.902 -17.128 1.00 44.28 202 SER A C 1
ATOM 1562 O O . SER A 1 202 ? -16.914 -2.573 -17.868 1.00 44.28 202 SER A O 1
ATOM 1564 N N . GLY A 1 203 ? -15.710 -4.180 -16.839 1.00 35.66 203 GLY A N 1
ATOM 1565 C CA . GLY A 1 203 ? -16.472 -5.347 -17.311 1.00 35.66 203 GLY A CA 1
ATOM 1566 C C . GLY A 1 203 ? -17.497 -5.859 -16.308 1.00 35.66 203 GLY A C 1
ATOM 1567 O O . GLY A 1 203 ? -17.116 -6.088 -15.139 1.00 35.66 203 GLY A O 1
#

pLDDT: mean 74.75, std 14.31, range [34.06, 93.12]

Nearest PDB structures (foldseek):
  6ehp-assembly1_B  TM=4.457E-01  e=1.549E+00  Homo sapiens
  6qpg-assembly4_K  TM=3.836E-01  e=2.656E+00  Influenza A virus (A/nt/60/1968(H3N2))
  6mwz-assembly1_A  TM=2.480E-01  e=1.294E+00  Pseudomonas aeruginosa UCBPP-PA14
  3q6a-assembly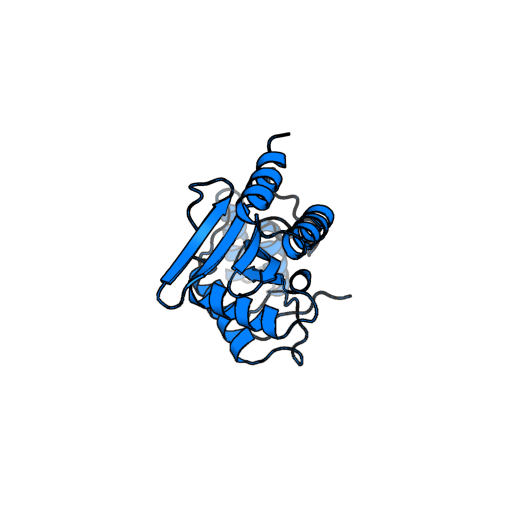1_D  TM=2.459E-01  e=9.936E+00  Staphylococcus saprophyticus subsp. saprophyticus ATCC 15305 = NCTC 7292

Radius of gyration: 21.73 Å; Cα contacts (8 Å, |Δi|>4): 233; chains: 1; bounding box: 50×36×63 Å

Sequence (203 aa):
GEPRRCTFIEGRQCSFEADQLSMDFCKVCIDAWRSSGGARVAQPVDRSREKLTQIDALFQRGELEPEDYVRLRRSLMGEAPAESAAAKPVRKGFHLLLVEKSMFSKKVRTFPAGWGLPPAITGKLVESLYSMCDSADRATDVKLEVGELRMACLARDGGKLALIVTEDDLSVYPDLITSVGVELEKSEEWEELLRVAASGQSG

Mean predicted aligned error: 17.07 Å

Solvent-accessible surface area (backbone atoms only — not comparable to full-atom values): 12218 Å² total; per-residue (Å²): 131,83,84,44,65,32,95,88,42,87,95,37,74,32,98,63,58,84,88,78,52,58,72,68,58,55,49,53,49,50,54,30,27,64,64,49,56,79,81,75,89,86,82,92,83,59,79,45,52,61,55,45,53,52,52,53,51,36,41,76,71,68,77,38,57,76,70,57,48,55,54,53,51,37,57,58,70,67,59,69,79,96,75,84,84,84,68,76,93,66,89,60,68,72,36,37,36,41,38,40,56,52,100,86,49,75,49,76,47,43,24,64,76,84,61,76,77,55,83,51,73,38,77,63,57,54,50,50,51,50,55,48,40,73,74,39,98,44,33,61,74,42,66,51,69,45,64,69,37,31,32,33,32,26,29,70,55,102,49,38,39,33,32,42,38,23,65,50,68,68,82,79,41,55,64,59,46,51,53,53,16,57,51,44,74,75,47,90,60,49,68,58,54,47,45,54,63,47,57,66,70,82,116

Secondary structure (DSSP, 8-state):
---PBPSSSTT-B-SS-TTTS-HHHHHHHHHHHHHTT--------SHHHHHHHHHHHHHHTT-S-HHHHHHHHHHHTT--SS------------EEEEEEE-SS-EEEEEESTTPPPPTT--HHHHHHHHHHHHHSSSGGG-EEEETTEEEEEEEEETTEEEEEEESS-GGG-HHHHHHHHHHHHH-S-HHHHHHHHHHGGG-

Foldseek 3Di:
DPFDADPVDPPDGDPDDPVVDDVVLVVLQVVLQVQLCVPDDDDDDDPLVVVLVVLVVCVVVVNDDPVRSVVVNCVSSVDDPDDDDPDDPPVWDKKKWKWADDPVDIDIAIVVGPPDDRSSDDPVNVVVLVVVCVVDPAQQVDWGDGHLKIKGWLEDDDRITMMIITSDDCVVCPVLSPVLSVVVVVDPPNVVSSRVSSVVVPD